Protein AF-A0A960ULI7-F1 (afdb_monomer)

Mean predicted aligned error: 6.96 Å

Nearest PDB structures (foldseek):
  9bhu-assembly1_A  TM=5.646E-01  e=9.121E-03  Streptomyces griseus subsp. griseus
  3etq-assembly1_A  TM=4.536E-01  e=8.725E-03  Mus musculus
  3qni-assembly1_B  TM=2.924E-01  e=9.280E-01  Homo sapiens
  3hah-assembly1_A  TM=2.399E-01  e=1.109E+00  Homo sapiens
  4bne-assembly1_B  TM=2.933E-01  e=3.221E+00  Gallus gallus

Foldseek 3Di:
DPAPVCLVVLVVQLPDPQDDLVSNLVSLLVCLVHPLPSLLVCLVVLLVVLLLLLLLLLVLLVLLVPDPDPQLLSNLLSLQSVVSSLSSLLSNLSSCCSNVQAPDSVQLSVLLPDPDVVSLVVSLVRNCVRDDPVSSVSCVLVRDDDDSVVSNVVSVVPHVDDPDHSVNCLLVQLLRLPQSSNLSSLSRQCSVPNPVCLVVSCVSDNGSDDQNVQSSVQSVVPPPGFDGLSSLLSQQCVALLRVPPGSVLCNLQSVQKGKDWFDFDFQDDQQDDRQWQKGAPQWWKDKPPDPDTRGDHHSVLLVVLVPDPPDPDCNSPIIMGTHGHMIMTGGPVSNVVSCVVPVVSVVSSVVSNVVD

Radius of gyration: 22.76 Å; Cα contacts (8 Å, |Δi|>4): 496; chains: 1; bounding box: 51×46×67 Å

Secondary structure (DSSP, 8-state):
---GGGHHHHHHHHT-TT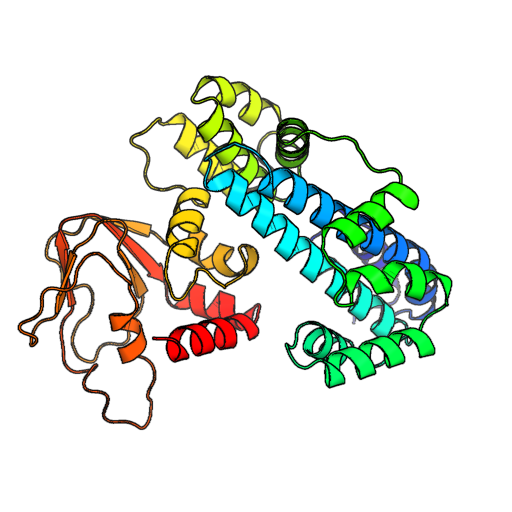S-HHHHHHHHHHHHHH-HHHHHHHHHHHHHHHHHHHHHHHHHHHHHHT-----HHHHHHHHHHHHHHHHHHHHHHHHHHHTTSSS-HHHHHHHHHSS-HHHHHHHHHHHHHHS-HHHHHHHHHHHS---HHHHHHHHHHHS------HHHHHHHHHT-S-HHHHHHHHHHHHHHHGGGGHHHHHHT-S-SSHHHHHHHHHHTT-TTSPPPHHHHHHHHHHSTTTTTS-HHHHHHHHHH-EEEE--S-EEE-TT---SEEEEESS-EEEETT-S-EEESS-THHHHTTTS-SSS--TTTT--EEEEESEEEEEEHHHHHHHHHH-THHHHHHHHHHHT-

Structure (mmCIF, N/CA/C/O backbone):
data_AF-A0A960ULI7-F1
#
_entry.id   AF-A0A960ULI7-F1
#
loop_
_atom_site.group_PDB
_atom_site.id
_atom_site.type_symbol
_atom_site.label_atom_id
_atom_site.label_alt_id
_atom_site.label_comp_id
_atom_site.label_asym_id
_atom_site.label_entity_id
_atom_site.label_seq_id
_atom_site.pdbx_PDB_ins_code
_atom_site.Cartn_x
_atom_site.Cartn_y
_atom_site.Cartn_z
_atom_site.occupancy
_atom_site.B_iso_or_equiv
_atom_site.auth_seq_id
_atom_site.auth_comp_id
_atom_site.auth_asym_id
_atom_site.auth_atom_id
_atom_site.pdbx_PDB_model_num
ATOM 1 N N . SER A 1 1 ? -17.525 -26.084 13.185 1.00 51.88 1 SER A N 1
ATOM 2 C CA . SER A 1 1 ? -17.717 -24.675 13.574 1.00 51.88 1 SER A CA 1
ATOM 3 C C . SER A 1 1 ? -16.472 -24.200 14.306 1.00 51.88 1 SER A C 1
ATOM 5 O O . SER A 1 1 ? -15.990 -24.906 15.186 1.00 51.88 1 SER A O 1
ATOM 7 N N . LEU A 1 2 ? -15.911 -23.047 13.931 1.00 59.91 2 LEU A N 1
ATOM 8 C CA . LEU A 1 2 ? -14.943 -22.348 14.784 1.00 59.91 2 LEU A CA 1
ATOM 9 C C . LEU A 1 2 ? -15.724 -21.857 16.013 1.00 59.91 2 LEU A C 1
ATOM 11 O O . LEU A 1 2 ? -16.626 -21.039 15.878 1.00 59.91 2 LEU A O 1
ATOM 15 N N . GLY A 1 3 ? -15.495 -22.472 17.173 1.00 79.31 3 GLY A N 1
ATOM 16 C CA . GLY A 1 3 ? -16.201 -22.143 18.418 1.00 79.31 3 GLY A CA 1
ATOM 17 C C . GLY A 1 3 ? -15.446 -21.115 19.264 1.00 79.31 3 GLY A C 1
ATOM 18 O O . GLY A 1 3 ? -14.320 -20.758 18.942 1.00 79.31 3 GLY A O 1
ATOM 19 N N . LEU A 1 4 ? -16.006 -20.723 20.415 1.00 80.75 4 LEU A N 1
ATOM 20 C CA . LEU A 1 4 ? -15.419 -19.746 21.357 1.00 80.75 4 LEU A CA 1
ATOM 21 C C . LEU A 1 4 ? -13.947 -20.012 21.745 1.00 80.75 4 LEU A C 1
ATOM 23 O O . LEU A 1 4 ? -13.227 -19.093 22.123 1.00 80.75 4 LEU A O 1
ATOM 27 N N . LYS A 1 5 ? -13.465 -21.253 21.599 1.00 89.69 5 LYS A N 1
ATOM 28 C CA . LYS A 1 5 ? -12.057 -21.627 21.812 1.00 89.69 5 LYS A CA 1
ATOM 29 C C . LYS A 1 5 ? -11.076 -20.928 20.856 1.00 89.69 5 LYS A C 1
ATOM 31 O O . LYS A 1 5 ? -9.898 -20.854 21.184 1.00 89.69 5 LYS A O 1
ATOM 36 N N . SER A 1 6 ? -11.524 -20.419 19.703 1.00 92.12 6 SER A N 1
ATOM 37 C CA . SER A 1 6 ? -10.670 -19.688 18.754 1.00 92.12 6 SER A CA 1
ATOM 38 C C . SER A 1 6 ? -10.539 -18.194 19.059 1.00 92.12 6 SER A C 1
ATOM 40 O O . SER A 1 6 ? -9.686 -17.541 18.462 1.00 92.12 6 SER A O 1
ATOM 42 N N . VAL A 1 7 ? -11.338 -17.643 19.984 1.00 94.81 7 VAL A N 1
ATOM 43 C CA . VAL A 1 7 ? -11.340 -16.203 20.307 1.00 94.81 7 VAL A CA 1
ATOM 44 C C . VAL A 1 7 ? -9.943 -15.678 20.678 1.00 94.81 7 VAL A C 1
ATOM 46 O O . VAL A 1 7 ? -9.552 -14.667 20.098 1.00 94.81 7 VAL A O 1
ATOM 49 N N . PRO A 1 8 ? -9.130 -16.346 21.525 1.00 95.56 8 PRO A N 1
ATOM 50 C CA . PRO A 1 8 ? -7.792 -15.847 21.858 1.00 95.56 8 PRO A CA 1
ATOM 51 C C . PRO A 1 8 ? -6.858 -15.728 20.647 1.00 95.56 8 PRO A C 1
ATOM 53 O O . PRO A 1 8 ? -6.116 -14.757 20.532 1.00 95.56 8 PRO A O 1
ATOM 56 N N . ALA A 1 9 ? -6.918 -16.685 19.715 1.00 95.81 9 ALA A N 1
ATOM 57 C CA . ALA A 1 9 ? -6.110 -16.645 18.498 1.00 95.81 9 ALA A CA 1
ATOM 58 C C . ALA A 1 9 ? -6.549 -15.502 17.570 1.00 95.81 9 ALA A C 1
ATOM 60 O O . ALA A 1 9 ? -5.711 -14.805 17.009 1.00 95.81 9 ALA A O 1
ATOM 61 N N . ILE A 1 10 ? -7.859 -15.271 17.452 1.00 96.81 10 ILE A N 1
ATOM 62 C CA . ILE A 1 10 ? -8.418 -14.174 16.651 1.00 96.81 10 ILE A CA 1
ATOM 63 C C . ILE A 1 10 ? -8.032 -12.814 17.248 1.00 96.81 10 ILE A C 1
ATOM 65 O O . ILE A 1 10 ? -7.611 -11.925 16.512 1.00 96.81 10 ILE A O 1
ATOM 69 N N . VAL A 1 11 ? -8.104 -12.669 18.575 1.00 96.75 11 VAL A N 1
ATOM 70 C CA . VAL A 1 11 ? -7.648 -11.471 19.301 1.00 96.75 11 VAL A CA 1
ATOM 71 C C . VAL A 1 11 ? -6.161 -11.216 19.053 1.00 96.75 11 VAL A C 1
ATOM 73 O O . VAL A 1 11 ? -5.781 -10.087 18.747 1.00 96.75 11 VAL A O 1
ATOM 76 N N . ALA A 1 12 ? -5.329 -12.260 19.113 1.00 96.62 12 ALA A N 1
ATOM 77 C CA . ALA A 1 12 ? -3.900 -12.148 18.832 1.00 96.62 12 ALA A CA 1
ATOM 78 C C . ALA A 1 12 ? -3.617 -11.708 17.386 1.00 96.62 12 ALA A C 1
ATOM 80 O O . ALA A 1 12 ? -2.705 -10.919 17.161 1.00 96.62 12 ALA A O 1
ATOM 81 N N . VAL A 1 13 ? -4.401 -12.179 16.408 1.00 97.06 13 VAL A N 1
ATOM 82 C CA . VAL A 1 13 ? -4.278 -11.739 15.008 1.00 97.06 13 VAL A CA 1
ATOM 83 C C . VAL A 1 13 ? -4.707 -10.281 14.852 1.00 97.06 13 VAL A C 1
ATOM 85 O O . VAL A 1 13 ? -3.958 -9.493 14.284 1.00 97.06 13 VAL A O 1
ATOM 88 N N . LEU A 1 14 ? -5.878 -9.901 15.372 1.00 97.38 14 LEU A N 1
ATOM 89 C CA . LEU A 1 14 ? -6.413 -8.542 15.248 1.00 97.38 14 LEU A CA 1
ATOM 90 C C . LEU A 1 14 ? -5.494 -7.491 15.896 1.00 97.38 14 LEU A C 1
ATOM 92 O O . LEU A 1 14 ? -5.268 -6.425 15.319 1.00 97.38 14 LEU A O 1
ATOM 96 N N . GLY A 1 15 ? -4.942 -7.810 17.069 1.00 94.69 15 GLY A N 1
ATOM 97 C CA . GLY A 1 15 ? -4.044 -6.931 17.821 1.00 94.69 15 GLY A CA 1
ATOM 98 C C . GLY A 1 15 ? -2.596 -6.899 17.324 1.00 94.69 15 GLY A C 1
ATOM 99 O O . GLY A 1 15 ? -1.804 -6.123 17.848 1.00 94.69 15 GLY A O 1
ATOM 100 N N . ASN A 1 16 ? -2.211 -7.725 16.346 1.00 94.06 16 ASN A N 1
ATOM 101 C CA . ASN A 1 16 ? -0.841 -7.743 15.838 1.00 94.06 16 ASN A CA 1
ATOM 102 C C . ASN A 1 16 ? -0.679 -6.795 14.644 1.00 94.06 16 ASN A C 1
ATOM 104 O O . ASN A 1 16 ? -0.961 -7.161 13.505 1.00 94.06 16 ASN A O 1
ATOM 108 N N . GLU A 1 17 ? -0.138 -5.606 14.908 1.00 91.25 17 GLU A N 1
ATOM 109 C CA . GLU A 1 17 ? 0.132 -4.549 13.917 1.00 91.25 17 GLU A CA 1
ATOM 110 C C . GLU A 1 17 ? 1.116 -4.968 12.810 1.00 91.25 17 GLU A C 1
ATOM 112 O O . GLU A 1 17 ? 1.170 -4.350 11.753 1.00 91.25 17 GLU A O 1
ATOM 117 N N . ASN A 1 18 ? 1.870 -6.056 13.005 1.00 87.50 18 ASN A N 1
ATOM 118 C CA . ASN A 1 18 ? 2.782 -6.576 11.984 1.00 87.50 18 ASN A CA 1
ATOM 119 C C . ASN A 1 18 ? 2.084 -7.458 10.939 1.00 87.50 18 ASN A C 1
ATOM 121 O O . ASN A 1 18 ? 2.729 -7.883 9.979 1.00 87.50 18 ASN A O 1
ATOM 125 N N . LEU A 1 19 ? 0.816 -7.820 11.150 1.00 90.88 19 LEU A N 1
ATOM 126 C CA . LEU A 1 19 ? 0.070 -8.638 10.201 1.00 90.88 19 LEU A CA 1
ATOM 127 C C . LEU A 1 19 ? -0.608 -7.763 9.139 1.00 90.88 19 LEU A C 1
ATOM 129 O O . LEU A 1 19 ? -1.074 -6.668 9.455 1.00 90.88 19 LEU A O 1
ATOM 133 N N . PRO A 1 20 ? -0.735 -8.256 7.892 1.00 90.50 20 PRO A N 1
ATOM 134 C CA . PRO A 1 20 ? -1.442 -7.536 6.839 1.00 90.50 20 PRO A CA 1
ATOM 135 C C . PRO A 1 20 ? -2.875 -7.174 7.244 1.00 90.50 20 PRO A C 1
ATOM 137 O O . PRO A 1 20 ? -3.579 -8.001 7.833 1.00 90.50 20 PRO A O 1
ATOM 140 N N . TYR A 1 21 ? -3.338 -5.986 6.840 1.00 94.00 21 TYR A N 1
ATOM 141 C CA . TYR A 1 21 ? -4.698 -5.516 7.125 1.00 94.00 21 TYR A CA 1
ATOM 142 C C . TYR A 1 21 ? -5.776 -6.514 6.699 1.00 94.00 21 TYR A C 1
ATOM 144 O O . TYR A 1 21 ? -6.672 -6.773 7.484 1.00 94.00 21 TYR A O 1
ATOM 152 N N . ARG A 1 22 ? -5.636 -7.198 5.553 1.00 91.62 22 ARG A N 1
ATOM 153 C CA . ARG A 1 22 ? -6.581 -8.254 5.126 1.00 91.62 22 ARG A CA 1
ATOM 154 C C . ARG A 1 22 ? -6.788 -9.340 6.196 1.00 91.62 22 ARG A C 1
ATOM 156 O O . ARG A 1 22 ? -7.920 -9.737 6.466 1.00 91.62 22 ARG A O 1
ATOM 163 N N . SER A 1 23 ? -5.710 -9.797 6.838 1.00 94.69 23 SER A N 1
ATOM 164 C CA . SER A 1 23 ? -5.778 -10.799 7.911 1.00 94.69 23 SER A CA 1
ATOM 165 C C . SER A 1 23 ? -6.435 -10.237 9.172 1.00 94.69 23 SER A C 1
ATOM 167 O O . SER A 1 23 ? -7.215 -10.930 9.825 1.00 94.69 23 SER A O 1
ATOM 169 N N . ARG A 1 24 ? -6.145 -8.974 9.504 1.00 97.44 24 ARG A N 1
ATOM 170 C CA . ARG A 1 24 ? -6.719 -8.278 10.664 1.00 97.44 24 ARG A CA 1
ATOM 171 C C . ARG A 1 24 ? -8.201 -7.951 10.458 1.00 97.44 24 ARG A C 1
ATOM 173 O O . ARG A 1 24 ? -8.979 -8.185 11.373 1.00 97.44 24 ARG A O 1
ATOM 180 N N . SER A 1 25 ? -8.615 -7.534 9.262 1.00 96.81 25 SER A N 1
ATOM 181 C CA . SER A 1 25 ? -10.016 -7.353 8.856 1.00 96.81 25 SER A CA 1
ATOM 182 C C . SER A 1 25 ? -10.800 -8.655 8.969 1.00 96.81 25 SER A C 1
ATOM 184 O O . SER A 1 25 ? -11.856 -8.695 9.597 1.00 96.81 25 SER A O 1
ATOM 186 N N . LEU A 1 26 ? -10.258 -9.765 8.451 1.00 97.06 26 LEU A N 1
ATOM 187 C CA . LEU A 1 26 ? -10.893 -11.077 8.600 1.00 97.06 26 LEU A CA 1
ATOM 188 C C . LEU A 1 26 ? -11.034 -11.471 10.078 1.00 97.06 26 LEU A C 1
ATOM 190 O O . LEU A 1 26 ? -12.086 -11.970 10.489 1.00 97.06 26 LEU A O 1
ATOM 194 N N . ALA A 1 27 ? -10.001 -11.223 10.887 1.00 97.50 27 ALA A N 1
ATOM 195 C CA . ALA A 1 27 ? -10.054 -11.452 12.325 1.00 97.50 27 ALA A CA 1
ATOM 196 C C . ALA A 1 27 ? -11.113 -10.572 13.005 1.00 97.50 27 ALA A C 1
ATOM 198 O O . ALA A 1 27 ? -11.888 -11.092 13.802 1.00 97.50 27 ALA A O 1
ATOM 199 N N . ALA A 1 28 ? -11.215 -9.289 12.650 1.00 97.81 28 ALA A N 1
ATOM 200 C CA . ALA A 1 28 ? -12.226 -8.375 13.173 1.00 97.81 28 ALA A CA 1
ATOM 201 C C . ALA A 1 28 ? -13.650 -8.839 12.848 1.00 97.81 28 ALA A C 1
ATOM 203 O O . ALA A 1 28 ? -14.467 -8.956 13.758 1.00 97.81 28 ALA A O 1
ATOM 204 N N . ARG A 1 29 ? -13.935 -9.187 11.584 1.00 97.62 29 ARG A N 1
ATOM 205 C CA . ARG A 1 29 ? -15.244 -9.722 11.156 1.00 97.62 29 ARG A CA 1
ATOM 206 C C . ARG A 1 29 ? -15.592 -11.003 11.906 1.00 97.62 29 ARG A C 1
ATOM 208 O O . ARG A 1 29 ? -16.691 -11.152 12.434 1.00 97.62 29 ARG A O 1
ATOM 215 N N . THR A 1 30 ? -14.631 -11.921 12.007 1.00 97.19 30 THR A N 1
ATOM 216 C CA . THR A 1 30 ? -14.821 -13.182 12.736 1.00 97.19 30 THR A CA 1
ATOM 217 C C . THR A 1 30 ? -15.069 -12.924 14.225 1.00 97.19 30 THR A C 1
ATOM 219 O O . THR A 1 30 ? -15.941 -13.552 14.825 1.00 97.19 30 THR A O 1
ATOM 222 N N . LEU A 1 31 ? -14.343 -11.979 14.830 1.00 96.94 31 LEU A N 1
ATOM 223 C CA . LEU A 1 31 ? -14.508 -11.610 16.233 1.00 96.94 31 LEU A CA 1
ATOM 224 C C . LEU A 1 31 ? -15.856 -10.933 16.490 1.00 96.94 31 LEU A C 1
ATOM 226 O O . LEU A 1 31 ? -16.496 -11.272 17.478 1.00 96.94 31 LEU A O 1
ATOM 230 N N . ALA A 1 32 ? -16.318 -10.056 15.592 1.00 96.88 32 ALA A N 1
ATOM 231 C CA . ALA A 1 32 ? -17.632 -9.416 15.674 1.00 96.88 32 ALA A CA 1
ATOM 232 C C . ALA A 1 32 ? -18.760 -10.454 15.775 1.00 96.88 32 ALA A C 1
ATOM 234 O O . ALA A 1 32 ? -19.683 -10.298 16.572 1.00 96.88 32 ALA A O 1
ATOM 235 N N . HIS A 1 33 ? -18.651 -11.550 15.015 1.00 95.62 33 HIS A N 1
ATOM 236 C CA . HIS A 1 33 ? -19.624 -12.643 15.036 1.00 95.62 33 HIS A CA 1
ATOM 237 C C . HIS A 1 33 ? -19.500 -13.568 16.253 1.00 95.62 33 HIS A C 1
ATOM 239 O O . HIS A 1 33 ? -20.514 -14.046 16.757 1.00 95.62 33 HIS A O 1
ATOM 245 N N . LEU A 1 34 ? -18.280 -13.863 16.716 1.00 95.88 34 LEU A N 1
ATOM 246 C CA . LEU A 1 34 ? -18.059 -14.822 17.807 1.00 95.88 34 LEU A CA 1
ATOM 247 C C . LEU A 1 34 ? -18.146 -14.196 19.204 1.00 95.88 34 LEU A C 1
ATOM 249 O O . LEU A 1 34 ? -18.555 -14.869 20.148 1.00 95.88 34 LEU A O 1
ATOM 253 N N . SER A 1 35 ? -17.701 -12.949 19.355 1.00 96.38 35 SER A N 1
ATOM 254 C CA . SER A 1 35 ? -17.638 -12.229 20.628 1.00 96.38 35 SER A CA 1
ATOM 255 C C . SER A 1 35 ? -17.584 -10.714 20.400 1.00 96.38 35 SER A C 1
ATOM 257 O O . SER A 1 35 ? -16.523 -10.088 20.469 1.00 96.38 35 SER A O 1
ATOM 259 N N . PHE A 1 36 ? -18.751 -10.110 20.162 1.00 96.31 36 PHE A N 1
ATOM 260 C CA . PHE A 1 36 ? -18.878 -8.661 19.981 1.00 96.31 36 PHE A CA 1
ATOM 261 C C . PHE A 1 36 ? -18.307 -7.862 21.164 1.00 96.31 36 PHE A C 1
ATOM 263 O O . PHE A 1 36 ? -17.587 -6.893 20.953 1.00 96.31 36 PHE A O 1
ATOM 270 N N . ALA A 1 37 ? -18.535 -8.313 22.404 1.00 96.19 37 ALA A N 1
ATOM 271 C CA . ALA A 1 37 ? -17.998 -7.657 23.601 1.00 96.19 37 ALA A CA 1
ATOM 272 C C . ALA A 1 37 ? -16.457 -7.606 23.606 1.00 96.19 37 ALA A C 1
ATOM 274 O O . ALA A 1 37 ? -15.862 -6.614 24.028 1.00 96.19 37 ALA A O 1
ATOM 275 N N . GLN A 1 38 ? -15.798 -8.657 23.099 1.00 96.62 38 GLN A N 1
ATOM 276 C CA . GLN A 1 38 ? -14.342 -8.671 22.987 1.00 96.62 38 GLN A CA 1
ATOM 277 C C . GLN A 1 38 ? -13.863 -7.682 21.922 1.00 96.62 38 GLN A C 1
ATOM 279 O O . GLN A 1 38 ? -12.915 -6.944 22.185 1.00 96.62 38 GLN A O 1
ATOM 284 N N . LEU A 1 39 ? -14.519 -7.632 20.757 1.00 97.75 39 LEU A N 1
ATOM 285 C CA . LEU A 1 39 ? -14.218 -6.629 19.733 1.00 97.75 39 LEU A CA 1
ATOM 286 C C . LEU A 1 39 ? -14.396 -5.212 20.291 1.00 97.75 39 LEU A C 1
ATOM 288 O O . LEU A 1 39 ? -13.465 -4.415 20.213 1.00 97.75 39 LEU A O 1
ATOM 292 N N . GLU A 1 40 ? -15.545 -4.921 20.906 1.00 97.31 40 GLU A N 1
ATOM 293 C CA . GLU A 1 40 ? -15.866 -3.602 21.462 1.00 97.31 40 GLU A CA 1
ATOM 294 C C . GLU A 1 40 ? -14.797 -3.130 22.456 1.00 97.31 40 GLU A C 1
ATOM 296 O O . GLU A 1 40 ? -14.380 -1.974 22.404 1.00 97.31 40 GLU A O 1
ATOM 301 N N . SER A 1 41 ? -14.285 -4.033 23.300 1.00 97.06 41 SER A N 1
ATOM 302 C CA . SER A 1 41 ? -13.221 -3.708 24.259 1.00 97.06 41 SER A CA 1
ATOM 303 C C . SER A 1 41 ? -11.881 -3.324 23.612 1.00 97.06 41 SER A C 1
ATOM 305 O O . SER A 1 41 ? -11.106 -2.585 24.214 1.00 97.06 41 SER A O 1
ATOM 307 N N . MET A 1 42 ? -11.601 -3.801 22.394 1.00 97.50 42 MET A N 1
ATOM 308 C CA . MET A 1 42 ? -10.342 -3.557 21.673 1.00 97.50 42 MET A CA 1
ATOM 309 C C . MET A 1 42 ? -10.402 -2.341 20.740 1.00 97.50 42 MET A C 1
ATOM 311 O O . MET A 1 42 ? -9.360 -1.800 20.366 1.00 97.50 42 MET A O 1
ATOM 315 N N . VAL A 1 43 ? -11.606 -1.915 20.346 1.00 97.19 43 VAL A N 1
ATOM 316 C CA . VAL A 1 43 ? -11.822 -0.840 19.365 1.00 97.19 43 VAL A CA 1
ATOM 317 C C . VAL A 1 43 ? -11.087 0.454 19.726 1.00 97.19 43 VAL A C 1
ATOM 319 O O . VAL A 1 43 ? -10.411 0.968 18.839 1.00 97.19 43 VAL A O 1
ATOM 322 N N . PRO A 1 44 ? -11.134 0.981 20.971 1.00 96.81 44 PRO A N 1
ATOM 323 C CA . PRO A 1 44 ? -10.476 2.249 21.285 1.00 96.81 44 PRO A CA 1
ATOM 324 C C . PRO A 1 44 ? -8.973 2.237 20.986 1.00 96.81 44 PRO A C 1
ATOM 326 O O . PRO A 1 44 ? -8.490 3.129 20.295 1.00 96.81 44 PRO A O 1
ATOM 329 N N . SER A 1 45 ? -8.256 1.200 21.435 1.00 96.56 45 SER A N 1
ATOM 330 C CA . SER A 1 45 ? -6.808 1.093 21.225 1.00 96.56 45 SER A CA 1
ATOM 331 C C . SER A 1 45 ? -6.445 0.855 19.763 1.00 96.56 45 SER A C 1
ATOM 333 O O . SER A 1 45 ? -5.487 1.440 19.274 1.00 96.56 45 SER A O 1
ATOM 335 N N . ILE A 1 46 ? -7.214 0.022 19.048 1.00 97.81 46 ILE A N 1
ATOM 336 C CA . ILE A 1 46 ? -6.964 -0.221 17.620 1.00 97.81 46 ILE A CA 1
ATOM 337 C C . ILE A 1 46 ? -7.176 1.077 16.844 1.00 97.81 46 ILE A C 1
ATOM 339 O O . ILE A 1 46 ? -6.287 1.513 16.127 1.00 97.81 46 ILE A O 1
ATOM 343 N N . VAL A 1 47 ? -8.327 1.728 17.011 1.00 98.06 47 VAL A N 1
ATOM 344 C CA . VAL A 1 47 ? -8.664 2.947 16.265 1.00 98.06 47 VAL A CA 1
ATOM 345 C C . VAL A 1 47 ? -7.639 4.054 16.515 1.00 98.06 47 VAL A C 1
ATOM 347 O O . VAL A 1 47 ? -7.218 4.705 15.564 1.00 98.06 47 VAL A O 1
ATOM 350 N N . GLU A 1 48 ? -7.196 4.257 17.757 1.00 96.75 48 GLU A N 1
ATOM 351 C CA . GLU A 1 48 ? -6.189 5.274 18.075 1.00 96.75 48 GLU A CA 1
ATOM 352 C C . GLU A 1 48 ? -4.829 4.985 17.415 1.00 96.75 48 GLU A C 1
ATOM 354 O O . GLU A 1 48 ? -4.287 5.863 16.735 1.00 96.75 48 GLU A O 1
ATOM 359 N N . ASN A 1 49 ? -4.323 3.752 17.531 1.00 96.75 49 ASN A N 1
ATOM 360 C CA . ASN A 1 49 ? -3.046 3.348 16.932 1.00 96.75 49 ASN A CA 1
ATOM 361 C C . ASN A 1 49 ? -3.071 3.431 15.399 1.00 96.75 49 ASN A C 1
ATOM 363 O O . ASN A 1 49 ? -2.107 3.875 14.771 1.00 96.75 49 ASN A O 1
ATOM 367 N N . GLU A 1 50 ? -4.177 3.028 14.777 1.00 97.94 50 GLU A N 1
ATOM 368 C CA . GLU A 1 50 ? -4.314 3.050 13.321 1.00 97.94 50 GLU A CA 1
ATOM 369 C C . GLU A 1 50 ? -4.484 4.476 12.784 1.00 97.94 50 GLU A C 1
ATOM 371 O O . GLU A 1 50 ? -3.895 4.819 11.761 1.00 97.94 50 GLU A O 1
ATOM 376 N N . ILE A 1 51 ? -5.193 5.362 13.493 1.00 97.94 51 ILE A N 1
ATOM 377 C CA . ILE A 1 51 ? -5.235 6.784 13.123 1.00 97.94 51 ILE A CA 1
ATOM 378 C C . ILE A 1 51 ? -3.829 7.391 13.184 1.00 97.94 51 ILE A C 1
ATOM 380 O O . ILE A 1 51 ? -3.416 8.076 12.246 1.00 97.94 51 ILE A O 1
ATOM 384 N N . GLN A 1 52 ? -3.068 7.113 14.246 1.00 96.62 52 GLN A N 1
ATOM 385 C CA . GLN A 1 52 ? -1.681 7.568 14.350 1.00 96.62 52 GLN A CA 1
ATOM 386 C C . GLN A 1 52 ? -0.814 7.016 13.208 1.00 96.62 52 GLN A C 1
ATOM 388 O O . GLN A 1 52 ? -0.031 7.762 12.619 1.00 96.62 52 GLN A O 1
ATOM 393 N N . SER A 1 53 ? -0.979 5.738 12.861 1.00 95.94 53 SER A N 1
ATOM 394 C CA . SER A 1 53 ? -0.263 5.095 11.751 1.00 95.94 53 SER A CA 1
ATOM 395 C C . SER A 1 53 ? -0.610 5.730 10.402 1.00 95.94 53 SER A C 1
ATOM 397 O O . SER A 1 53 ? 0.282 6.005 9.603 1.00 95.94 53 SER A O 1
ATOM 399 N N . SER A 1 54 ? -1.883 6.069 10.177 1.00 96.94 54 SER A N 1
ATOM 400 C CA . SER A 1 54 ? -2.334 6.801 8.988 1.00 96.94 54 SER A CA 1
ATOM 401 C C . SER A 1 54 ? -1.638 8.162 8.857 1.00 96.94 54 SER A C 1
ATOM 403 O O . SER A 1 54 ? -1.207 8.528 7.764 1.00 96.94 54 SER A O 1
ATOM 405 N N . TYR A 1 55 ? -1.484 8.914 9.951 1.00 97.25 55 TYR A N 1
ATOM 406 C CA . TYR A 1 55 ? -0.719 10.165 9.919 1.00 97.25 55 TYR A CA 1
ATOM 407 C C . TYR A 1 55 ? 0.772 9.941 9.661 1.00 97.25 55 TYR A C 1
ATOM 409 O O . TYR A 1 55 ? 1.356 10.670 8.865 1.00 97.25 55 TYR A O 1
ATOM 417 N N . LEU A 1 56 ? 1.376 8.928 10.289 1.00 95.69 56 LEU A N 1
ATOM 418 C CA . LEU A 1 56 ? 2.778 8.574 10.061 1.00 95.69 56 LEU A CA 1
ATOM 419 C C . LEU A 1 56 ? 3.042 8.248 8.583 1.00 95.69 56 LEU A C 1
ATOM 421 O O . LEU A 1 56 ? 4.071 8.640 8.037 1.00 95.69 56 LEU A O 1
ATOM 425 N N . TYR A 1 57 ? 2.113 7.562 7.916 1.00 96.38 57 TYR A N 1
ATOM 426 C CA . TYR A 1 57 ? 2.218 7.297 6.485 1.00 96.38 57 TYR A CA 1
ATOM 427 C C . TYR A 1 57 ? 2.135 8.573 5.636 1.00 96.38 57 TYR A C 1
ATOM 429 O O . TYR A 1 57 ? 2.946 8.733 4.724 1.00 96.38 57 TYR A O 1
ATOM 437 N N . LEU A 1 58 ? 1.233 9.514 5.952 1.00 95.38 58 LEU A N 1
ATOM 438 C CA . LEU A 1 58 ? 1.204 10.817 5.268 1.00 95.38 58 LEU A CA 1
ATOM 439 C C . LEU A 1 58 ? 2.500 11.603 5.466 1.00 95.38 58 LEU A C 1
ATOM 441 O O . LEU A 1 58 ? 3.002 12.191 4.512 1.00 95.38 58 LEU A O 1
ATOM 445 N N . ASP A 1 59 ? 3.026 11.616 6.690 1.00 95.31 59 ASP A N 1
ATOM 446 C CA . ASP A 1 59 ? 4.249 12.337 7.049 1.00 95.31 59 ASP A CA 1
ATOM 447 C C . ASP A 1 59 ? 5.441 11.812 6.241 1.00 95.31 59 ASP A C 1
ATOM 449 O O . ASP A 1 59 ? 6.140 12.575 5.575 1.00 95.31 59 ASP A O 1
ATOM 453 N N . ARG A 1 60 ? 5.594 10.485 6.173 1.00 95.44 60 ARG A N 1
ATOM 454 C CA . ARG A 1 60 ? 6.621 9.847 5.341 1.00 95.44 60 ARG A CA 1
ATOM 455 C C . ARG A 1 60 ? 6.424 10.122 3.856 1.00 95.44 60 ARG A C 1
ATOM 457 O O . ARG A 1 60 ? 7.395 10.409 3.164 1.00 95.44 60 ARG A O 1
ATOM 464 N N . ALA A 1 61 ? 5.193 10.039 3.356 1.00 95.00 61 ALA A N 1
ATOM 465 C CA . ALA A 1 61 ? 4.905 10.335 1.957 1.00 95.00 61 ALA A CA 1
ATOM 466 C C . ALA A 1 61 ? 5.273 11.782 1.591 1.00 95.00 61 ALA A C 1
ATOM 468 O O . ALA A 1 61 ? 5.841 12.006 0.524 1.00 95.00 61 ALA A O 1
ATOM 469 N N . LEU A 1 62 ? 4.986 12.744 2.476 1.00 93.31 62 LEU A N 1
ATOM 470 C CA . LEU A 1 62 ? 5.357 14.149 2.306 1.00 93.31 62 LEU A CA 1
ATOM 471 C C . LEU A 1 62 ? 6.881 14.321 2.267 1.00 93.31 62 LEU A C 1
ATOM 473 O O . LEU A 1 62 ? 7.405 14.886 1.314 1.00 93.31 62 LEU A O 1
ATOM 477 N N . LEU A 1 63 ? 7.592 13.773 3.255 1.00 93.38 63 LEU A N 1
ATOM 478 C CA . LEU A 1 63 ? 9.052 13.882 3.347 1.00 93.38 63 LEU A CA 1
ATOM 479 C C . LEU A 1 63 ? 9.769 13.256 2.143 1.00 93.38 63 LEU A C 1
ATOM 481 O O . LEU A 1 63 ? 10.771 13.790 1.677 1.00 93.38 63 LEU A O 1
ATOM 485 N N . LEU A 1 64 ? 9.254 12.142 1.615 1.00 93.75 64 LEU A N 1
ATOM 486 C CA . LEU A 1 64 ? 9.812 11.515 0.415 1.00 93.75 64 LEU A CA 1
ATOM 487 C C . LEU A 1 64 ? 9.469 12.280 -0.869 1.00 93.75 64 LEU A C 1
ATOM 489 O O . LEU A 1 64 ? 10.301 12.339 -1.775 1.00 93.75 64 LEU A O 1
ATOM 493 N N . ARG A 1 65 ? 8.274 12.881 -0.952 1.00 90.12 65 ARG A N 1
ATOM 494 C CA . ARG A 1 65 ? 7.871 13.742 -2.076 1.00 90.12 65 ARG A CA 1
ATOM 495 C C . ARG A 1 65 ? 8.762 14.975 -2.187 1.00 90.12 65 ARG A C 1
ATOM 497 O O . ARG A 1 65 ? 9.118 15.353 -3.297 1.00 90.12 65 ARG A O 1
ATOM 504 N N . ASP A 1 66 ? 9.099 15.570 -1.049 1.00 87.56 66 ASP A N 1
ATOM 505 C CA . ASP A 1 66 ? 9.868 16.812 -0.973 1.00 87.56 66 ASP A CA 1
ATOM 506 C C . ASP A 1 66 ? 11.393 16.558 -0.974 1.00 87.56 66 ASP A C 1
ATOM 508 O O . ASP A 1 66 ? 12.179 17.496 -0.860 1.00 87.56 66 ASP A O 1
ATOM 512 N N . SER A 1 67 ? 11.829 15.298 -1.103 1.00 88.00 67 SER A N 1
ATOM 513 C CA . SER A 1 67 ? 13.250 14.961 -1.219 1.00 88.00 67 SER A CA 1
ATOM 514 C C . SER A 1 67 ? 13.816 15.363 -2.588 1.00 88.00 67 SER A C 1
ATOM 516 O O . SER A 1 67 ? 13.185 15.157 -3.623 1.00 88.00 67 SER A O 1
ATOM 518 N N . ASP A 1 68 ? 15.055 15.863 -2.613 1.00 82.88 68 ASP A N 1
ATOM 519 C CA . ASP A 1 68 ? 15.757 16.248 -3.852 1.00 82.88 68 ASP A CA 1
ATOM 520 C C . ASP A 1 68 ? 16.218 15.038 -4.699 1.00 82.88 68 ASP A C 1
ATOM 522 O O . ASP A 1 68 ? 16.861 15.187 -5.741 1.00 82.88 68 ASP A O 1
ATOM 526 N N . SER A 1 69 ? 15.935 13.813 -4.250 1.00 80.75 69 SER A N 1
ATOM 527 C CA . SER A 1 69 ? 16.390 12.594 -4.911 1.00 80.75 69 SER A CA 1
ATOM 528 C C . SER A 1 69 ? 15.576 12.301 -6.173 1.00 80.75 69 SER A C 1
ATOM 530 O O . SER A 1 69 ? 14.354 12.173 -6.147 1.00 80.75 69 SER A O 1
ATOM 532 N N . ALA A 1 70 ? 16.272 12.094 -7.292 1.00 82.38 70 ALA A N 1
ATOM 533 C CA . ALA A 1 70 ? 15.656 11.709 -8.562 1.00 82.38 70 ALA A CA 1
ATOM 534 C C . ALA A 1 70 ? 15.244 10.220 -8.635 1.00 82.38 70 ALA A C 1
ATOM 536 O O . ALA A 1 70 ? 14.737 9.789 -9.672 1.00 82.38 70 ALA A O 1
ATOM 537 N N . SER A 1 71 ? 15.457 9.441 -7.565 1.00 93.38 71 SER A N 1
ATOM 538 C CA . SER A 1 71 ? 15.207 7.992 -7.507 1.00 93.38 71 SER A CA 1
ATOM 539 C C . SER A 1 71 ? 13.736 7.642 -7.801 1.00 93.38 71 SER A C 1
ATOM 541 O O . SER A 1 71 ? 12.841 8.006 -7.025 1.00 93.38 71 SER A O 1
ATOM 543 N N . PRO A 1 72 ? 13.443 6.902 -8.891 1.00 94.56 72 PRO A N 1
ATOM 544 C CA . PRO A 1 72 ? 12.101 6.391 -9.156 1.00 94.56 72 PRO A CA 1
ATOM 545 C C . PRO A 1 72 ? 11.568 5.508 -8.024 1.00 94.56 72 PRO A C 1
ATOM 547 O O . PRO A 1 72 ? 10.399 5.640 -7.655 1.00 94.56 72 PRO A O 1
ATOM 550 N N . ALA A 1 73 ? 12.414 4.665 -7.426 1.00 96.06 73 ALA A N 1
ATOM 551 C CA . ALA A 1 73 ? 12.008 3.799 -6.324 1.00 96.06 73 ALA A CA 1
ATOM 552 C C . ALA A 1 73 ? 11.640 4.583 -5.056 1.00 96.06 73 ALA A C 1
ATOM 554 O O . ALA A 1 73 ? 10.701 4.205 -4.354 1.00 96.06 73 ALA A O 1
ATOM 555 N N . LEU A 1 74 ? 12.310 5.708 -4.784 1.00 95.88 74 LEU A N 1
ATOM 556 C CA . LEU A 1 74 ? 11.957 6.582 -3.665 1.00 95.88 74 LEU A CA 1
ATOM 557 C C . LEU A 1 74 ? 10.575 7.216 -3.858 1.00 95.88 74 LEU A C 1
ATOM 559 O O . LEU A 1 74 ? 9.771 7.249 -2.925 1.00 95.88 74 LEU A O 1
ATOM 563 N N . ARG A 1 75 ? 10.258 7.650 -5.085 1.00 95.31 75 ARG A N 1
ATOM 564 C CA . ARG A 1 75 ? 8.918 8.152 -5.427 1.00 95.31 75 ARG A CA 1
ATOM 565 C C . ARG A 1 75 ? 7.851 7.070 -5.273 1.00 95.31 75 ARG A C 1
ATOM 567 O O . ARG A 1 75 ? 6.792 7.347 -4.712 1.00 95.31 75 ARG A O 1
ATOM 574 N N . LEU A 1 76 ? 8.136 5.840 -5.710 1.00 96.88 76 LEU A N 1
ATOM 575 C CA . LEU A 1 76 ? 7.240 4.701 -5.491 1.00 96.88 76 LEU A CA 1
ATOM 576 C C . LEU A 1 76 ? 7.046 4.391 -4.005 1.00 96.88 76 LEU A C 1
ATOM 578 O O . LEU A 1 76 ? 5.931 4.074 -3.607 1.00 96.88 76 LEU A O 1
ATOM 582 N N . LEU A 1 77 ? 8.083 4.513 -3.171 1.00 97.81 77 LEU A N 1
ATOM 583 C CA . LEU A 1 77 ? 7.953 4.351 -1.721 1.00 97.81 77 LEU A CA 1
ATOM 584 C C . LEU A 1 77 ? 7.044 5.430 -1.109 1.00 97.81 77 LEU A C 1
ATOM 586 O O . LEU A 1 77 ? 6.210 5.122 -0.259 1.00 97.81 77 LEU A O 1
ATOM 590 N N . GLY A 1 78 ? 7.147 6.677 -1.577 1.00 96.69 78 GLY A N 1
ATOM 591 C CA . GLY A 1 78 ? 6.221 7.749 -1.201 1.00 96.69 78 GLY A CA 1
ATOM 592 C C . GLY A 1 78 ? 4.768 7.429 -1.571 1.00 96.69 78 GLY A C 1
ATOM 593 O O . GLY A 1 78 ? 3.878 7.562 -0.732 1.00 96.69 78 GLY A O 1
ATOM 594 N N . GLN A 1 79 ? 4.527 6.940 -2.792 1.00 96.56 79 GLN A N 1
ATOM 595 C CA . GLN A 1 79 ? 3.199 6.499 -3.242 1.00 96.56 79 GLN A CA 1
ATOM 596 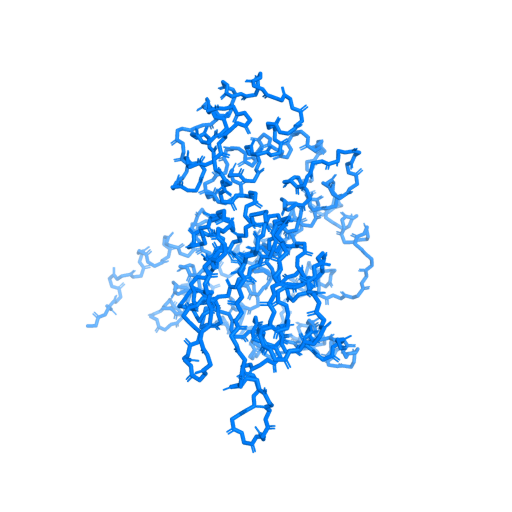C C . GLN A 1 79 ? 2.690 5.289 -2.449 1.00 96.56 79 GLN A C 1
ATOM 598 O O . GLN A 1 79 ? 1.540 5.276 -2.026 1.00 96.56 79 GLN A O 1
ATOM 603 N N . PHE A 1 80 ? 3.554 4.316 -2.156 1.00 97.69 80 PHE A N 1
ATOM 604 C CA . PHE A 1 80 ? 3.228 3.181 -1.297 1.00 97.69 80 PHE A CA 1
ATOM 605 C C . PHE A 1 80 ? 2.728 3.643 0.078 1.00 97.69 80 PHE A C 1
ATOM 607 O O . PHE A 1 80 ? 1.746 3.104 0.581 1.00 97.69 80 PHE A O 1
ATOM 614 N N . TYR A 1 81 ? 3.343 4.661 0.686 1.00 97.69 81 TYR A N 1
ATOM 615 C CA . TYR A 1 81 ? 2.845 5.199 1.953 1.00 97.69 81 TYR A CA 1
ATOM 616 C C . TYR A 1 81 ? 1.494 5.911 1.813 1.00 97.69 81 TYR A C 1
ATOM 618 O O . TYR A 1 81 ? 0.660 5.791 2.706 1.00 97.69 81 TYR A O 1
ATOM 626 N N . GLN A 1 82 ? 1.224 6.588 0.695 1.00 95.88 82 GLN A N 1
ATOM 627 C CA . GLN A 1 82 ? -0.114 7.132 0.421 1.00 95.88 82 GLN A CA 1
ATOM 628 C C . GLN A 1 82 ? -1.160 6.016 0.299 1.00 95.88 82 GLN A C 1
ATOM 630 O O . GLN A 1 82 ? -2.249 6.132 0.858 1.00 95.88 82 GLN A O 1
ATOM 635 N N . ASP A 1 83 ? -0.817 4.909 -0.357 1.00 95.75 83 ASP A N 1
ATOM 636 C CA . ASP A 1 83 ? -1.701 3.747 -0.461 1.00 95.75 83 ASP A CA 1
ATOM 637 C C . ASP A 1 83 ? -1.947 3.115 0.915 1.00 95.75 83 ASP A C 1
ATOM 639 O O . ASP A 1 83 ? -3.087 2.843 1.293 1.00 95.75 83 ASP A O 1
ATOM 643 N N . MET A 1 84 ? -0.884 2.926 1.704 1.00 96.75 84 MET A N 1
ATOM 644 C CA . MET A 1 84 ? -0.978 2.380 3.059 1.00 96.75 84 MET A CA 1
ATOM 645 C C . MET A 1 84 ? -1.843 3.257 3.961 1.00 96.75 84 MET A C 1
ATOM 647 O O . MET A 1 84 ? -2.670 2.729 4.694 1.00 96.75 84 MET A O 1
ATOM 651 N N . GLN A 1 85 ? -1.728 4.582 3.858 1.00 96.19 85 GLN A N 1
ATOM 652 C CA . GLN A 1 85 ? -2.601 5.517 4.562 1.00 96.19 85 GLN A CA 1
ATOM 653 C C . GLN A 1 85 ? -4.082 5.262 4.261 1.00 96.19 85 GLN A C 1
ATOM 655 O O . GLN A 1 85 ? -4.892 5.216 5.189 1.00 96.19 85 GLN A O 1
ATOM 660 N N . GLN A 1 86 ? -4.442 5.094 2.986 1.00 94.12 86 GLN A N 1
ATOM 661 C CA . GLN A 1 86 ? -5.826 4.827 2.591 1.00 94.12 86 GLN A CA 1
ATOM 662 C C . GLN A 1 86 ? -6.311 3.482 3.135 1.00 94.12 86 GLN A C 1
ATOM 664 O O . GLN A 1 86 ? -7.394 3.419 3.713 1.00 94.12 86 GLN A O 1
ATOM 669 N N . VAL A 1 87 ? -5.494 2.430 3.023 1.00 95.06 87 VAL A N 1
ATOM 670 C CA . VAL A 1 87 ? -5.810 1.100 3.570 1.00 95.06 87 VAL A CA 1
ATOM 671 C C . VAL A 1 87 ? -6.021 1.162 5.084 1.00 95.06 87 VAL A C 1
ATOM 673 O O . VAL A 1 87 ? -6.988 0.599 5.595 1.00 95.06 87 VAL A O 1
ATOM 676 N N . THR A 1 88 ? -5.157 1.875 5.808 1.00 97.19 88 THR A N 1
ATOM 677 C CA . THR A 1 88 ? -5.284 2.071 7.255 1.00 97.19 88 THR A CA 1
ATOM 678 C C . THR A 1 88 ? -6.570 2.815 7.609 1.00 97.19 88 THR A C 1
ATOM 680 O O . THR A 1 88 ? -7.274 2.420 8.538 1.00 97.19 88 THR A O 1
ATOM 683 N N . LEU A 1 89 ? -6.919 3.869 6.866 1.00 96.69 89 LEU A N 1
ATOM 684 C CA . LEU A 1 89 ? -8.148 4.626 7.101 1.00 96.69 89 LEU A CA 1
ATOM 685 C C . LEU A 1 89 ? -9.401 3.779 6.833 1.00 96.69 89 LEU A C 1
ATOM 687 O O . LEU A 1 89 ? -10.333 3.808 7.635 1.00 96.69 89 LEU A O 1
ATOM 691 N N . GLU A 1 90 ? -9.423 2.994 5.754 1.00 96.31 90 GLU A N 1
ATOM 692 C CA . GLU A 1 90 ? -10.525 2.063 5.475 1.00 96.31 90 GLU A CA 1
ATOM 693 C C . GLU A 1 90 ? -10.659 1.002 6.567 1.00 96.31 90 GLU A C 1
ATOM 695 O O . GLU A 1 90 ? -11.773 0.721 7.005 1.00 96.31 90 GLU A O 1
ATOM 700 N N . PHE A 1 91 ? -9.540 0.484 7.078 1.00 98.06 91 PHE A N 1
ATOM 701 C CA . PHE A 1 91 ? -9.546 -0.437 8.210 1.00 98.06 91 PHE A CA 1
ATOM 702 C C . PHE A 1 91 ? -10.120 0.210 9.480 1.00 98.06 91 PHE A C 1
ATOM 704 O O . PHE A 1 91 ? -10.919 -0.412 10.175 1.00 98.06 91 PHE A O 1
ATOM 711 N N . VAL A 1 92 ? -9.794 1.475 9.774 1.00 98.44 92 VAL A N 1
ATOM 712 C CA . VAL A 1 92 ? -10.399 2.203 10.905 1.00 98.44 92 VAL A CA 1
ATOM 713 C C . VAL A 1 92 ? -11.917 2.313 10.750 1.00 98.44 92 VAL A C 1
ATOM 715 O O . VAL A 1 92 ? -12.648 2.045 11.707 1.00 98.44 92 VAL A O 1
ATOM 718 N N . LEU A 1 93 ? -12.400 2.675 9.559 1.00 98.38 93 LEU A N 1
ATOM 719 C CA . LEU A 1 93 ? -13.836 2.758 9.279 1.00 98.38 93 LEU A CA 1
ATOM 720 C C . LEU A 1 93 ? -14.511 1.384 9.408 1.00 98.38 93 LEU A C 1
ATOM 722 O O . LEU A 1 93 ? -15.564 1.277 10.033 1.00 98.38 93 LEU A O 1
ATOM 726 N N . GLU A 1 94 ? -13.882 0.324 8.901 1.00 98.38 94 GLU A N 1
ATOM 727 C CA . GLU A 1 94 ? -14.367 -1.049 9.044 1.00 98.38 94 GLU A CA 1
ATOM 728 C C . GLU A 1 94 ? -14.488 -1.459 10.520 1.00 98.38 94 GLU A C 1
ATOM 730 O O . GLU A 1 94 ? -15.534 -1.958 10.935 1.00 98.38 94 GLU A O 1
ATOM 735 N N . ILE A 1 95 ? -13.461 -1.212 11.341 1.00 98.38 95 ILE A N 1
ATOM 736 C CA . ILE A 1 95 ? -13.487 -1.526 12.779 1.00 98.38 95 ILE A CA 1
ATOM 737 C C . ILE A 1 95 ? -14.609 -0.766 13.492 1.00 98.38 95 ILE A C 1
ATOM 739 O O . ILE A 1 95 ? -15.312 -1.346 14.323 1.00 98.38 95 ILE A O 1
ATOM 743 N N . LEU A 1 96 ? -14.817 0.510 13.157 1.00 98.31 96 LEU A N 1
ATOM 744 C CA . LEU A 1 96 ? -15.913 1.306 13.706 1.00 98.31 96 LEU A CA 1
ATOM 745 C C . LEU A 1 96 ? -17.283 0.744 13.297 1.00 98.31 96 LEU A C 1
ATOM 747 O O . LEU A 1 96 ? -18.170 0.651 14.146 1.00 98.31 96 LEU A O 1
ATOM 751 N N . ALA A 1 97 ? -17.459 0.324 12.042 1.00 98.12 97 ALA A N 1
ATOM 752 C CA . ALA A 1 97 ? -18.716 -0.250 11.563 1.00 98.12 97 ALA A CA 1
ATOM 753 C C . ALA A 1 97 ? -19.005 -1.612 12.206 1.00 98.12 97 ALA A C 1
ATOM 755 O O . ALA A 1 97 ? -20.101 -1.842 12.716 1.00 98.12 97 ALA A O 1
ATOM 756 N N . LEU A 1 98 ? -18.004 -2.496 12.272 1.00 98.00 98 LEU A N 1
ATOM 757 C CA . LEU A 1 98 ? -18.118 -3.806 12.923 1.00 98.00 98 LEU A CA 1
ATOM 758 C C . LEU A 1 98 ? -18.431 -3.693 14.419 1.00 98.00 98 LEU A C 1
ATOM 760 O O . LEU A 1 98 ? -19.083 -4.573 14.975 1.00 98.00 98 LEU A O 1
ATOM 764 N N . ALA A 1 99 ? -17.995 -2.609 15.061 1.00 96.75 99 ALA A N 1
ATOM 765 C CA . ALA A 1 99 ? -18.306 -2.283 16.449 1.00 96.75 99 ALA A CA 1
ATOM 766 C C . ALA A 1 99 ? -19.649 -1.547 16.632 1.00 96.75 99 ALA A C 1
ATOM 768 O O . ALA A 1 99 ? -19.943 -1.082 17.733 1.00 96.75 99 ALA A O 1
ATOM 769 N N . GLY A 1 100 ? -20.446 -1.392 15.569 1.00 95.81 100 GLY A N 1
ATOM 770 C CA . GLY A 1 100 ? -21.738 -0.705 15.603 1.00 95.81 100 GLY A CA 1
ATOM 771 C C . GLY A 1 100 ? -21.642 0.802 15.862 1.00 95.81 100 GLY A C 1
ATOM 772 O O . GLY A 1 100 ? -22.599 1.393 16.356 1.00 95.81 100 GLY A O 1
ATOM 773 N N . ARG A 1 101 ? -20.485 1.425 15.588 1.00 96.75 101 ARG A N 1
ATOM 774 C CA . ARG A 1 101 ? -20.244 2.863 15.810 1.00 96.75 101 ARG A CA 1
ATOM 775 C C . ARG A 1 101 ? -20.546 3.723 14.603 1.00 96.75 101 ARG A C 1
ATOM 777 O O . ARG A 1 101 ? -20.760 4.905 14.789 1.00 96.75 101 ARG A O 1
ATOM 784 N N . ILE A 1 102 ? -20.510 3.178 13.395 1.00 97.19 102 ILE A N 1
ATOM 785 C CA . ILE A 1 102 ? -20.874 3.882 12.160 1.00 97.19 102 ILE A CA 1
ATOM 786 C C . ILE A 1 102 ? -21.705 2.926 11.288 1.00 97.19 102 ILE A C 1
ATOM 788 O O . ILE A 1 102 ? -21.642 1.712 11.513 1.00 97.19 102 ILE A O 1
ATOM 792 N N . PRO A 1 103 ? -22.500 3.435 10.330 1.00 93.31 103 PRO A N 1
ATOM 793 C CA . PRO A 1 103 ? -23.188 2.589 9.355 1.00 93.31 103 PRO A CA 1
ATOM 794 C C . PRO A 1 103 ? -22.190 1.997 8.338 1.00 93.31 103 PRO A C 1
ATOM 796 O O . PRO A 1 103 ? -20.992 1.933 8.602 1.00 93.31 103 PRO A O 1
ATOM 799 N N . ASP A 1 104 ? -22.675 1.527 7.189 1.00 93.44 104 ASP A N 1
ATOM 800 C CA . ASP A 1 104 ? -21.869 0.892 6.139 1.00 93.44 104 ASP A CA 1
ATOM 801 C C . ASP A 1 104 ? -20.558 1.653 5.832 1.00 93.44 104 ASP A C 1
ATOM 803 O O . ASP A 1 104 ? -20.557 2.754 5.268 1.00 93.44 104 ASP A O 1
ATOM 807 N N . TYR A 1 105 ? -19.427 1.045 6.212 1.00 95.50 105 TYR A N 1
ATOM 808 C CA . TYR A 1 105 ? -18.109 1.648 6.033 1.00 95.50 105 TYR A CA 1
ATOM 809 C C . TYR A 1 105 ? -17.727 1.768 4.555 1.00 95.50 105 TYR A C 1
ATOM 811 O O . TYR A 1 105 ? -16.971 2.675 4.209 1.00 95.50 105 TYR A O 1
ATOM 819 N N . GLU A 1 106 ? -18.227 0.892 3.677 1.00 93.25 106 GLU A N 1
ATOM 820 C CA . GLU A 1 106 ? -17.885 0.902 2.252 1.00 93.25 106 GLU A CA 1
ATOM 821 C C . GLU A 1 106 ? -18.501 2.118 1.573 1.00 93.25 106 GLU A C 1
ATOM 823 O O . GLU A 1 106 ? -17.830 2.794 0.787 1.00 93.25 106 GLU A O 1
ATOM 828 N N . GLN A 1 107 ? -19.742 2.448 1.943 1.00 93.25 107 GLN A N 1
ATOM 829 C CA . GLN A 1 107 ? -20.427 3.645 1.473 1.00 93.25 107 GLN A CA 1
ATOM 830 C C . GLN A 1 107 ? -19.719 4.919 1.950 1.00 93.25 107 GLN A C 1
ATOM 832 O O . GLN A 1 107 ? -19.462 5.812 1.140 1.00 93.25 107 GLN A O 1
ATOM 837 N N . ILE A 1 108 ? -19.353 4.988 3.236 1.00 95.31 108 ILE A N 1
ATOM 838 C CA . ILE A 1 108 ? -18.608 6.127 3.796 1.00 95.31 108 ILE A CA 1
ATOM 839 C C . ILE A 1 108 ? -17.251 6.265 3.098 1.00 95.31 108 ILE A C 1
ATOM 841 O O . ILE A 1 108 ? -16.911 7.345 2.616 1.00 95.31 108 ILE A O 1
ATOM 845 N N . ALA A 1 109 ? -16.479 5.182 2.984 1.00 93.12 109 ALA A N 1
ATOM 846 C CA . ALA A 1 109 ? -15.166 5.206 2.345 1.00 93.12 109 ALA A CA 1
ATOM 847 C C . ALA A 1 109 ? -15.253 5.631 0.868 1.00 93.12 109 ALA A C 1
ATOM 849 O O . ALA A 1 109 ? -14.451 6.448 0.409 1.00 93.12 109 ALA A O 1
ATOM 850 N N . ALA A 1 110 ? -16.247 5.128 0.127 1.00 90.44 110 ALA A N 1
ATOM 851 C CA . ALA A 1 110 ? -16.482 5.516 -1.261 1.00 90.44 110 ALA A CA 1
ATOM 852 C C . ALA A 1 110 ? -16.829 7.007 -1.392 1.00 90.44 110 ALA A C 1
ATOM 854 O O . ALA A 1 110 ? -16.271 7.698 -2.244 1.00 90.44 110 ALA A O 1
ATOM 855 N N . ALA A 1 111 ? -17.699 7.523 -0.526 1.00 92.12 111 ALA A N 1
ATOM 856 C CA . ALA A 1 111 ? -18.090 8.926 -0.535 1.00 92.12 111 ALA A CA 1
ATOM 857 C C . ALA A 1 111 ? -16.934 9.867 -0.150 1.00 92.12 111 ALA A C 1
ATOM 859 O O . ALA A 1 111 ? -16.760 10.902 -0.795 1.00 92.12 111 ALA A O 1
ATOM 860 N N . LEU A 1 112 ? -16.098 9.489 0.825 1.00 92.06 112 LEU A N 1
ATOM 861 C CA . LEU A 1 112 ? -14.913 10.256 1.233 1.00 92.06 112 LEU A CA 1
ATOM 862 C C . LEU A 1 112 ? -13.849 10.359 0.132 1.00 92.06 112 LEU A C 1
ATOM 864 O O . LEU A 1 112 ? -13.174 11.386 0.033 1.00 92.06 112 LEU A O 1
ATOM 868 N N . ARG A 1 113 ? -13.705 9.311 -0.689 1.00 86.50 113 ARG A N 1
ATOM 869 C CA . ARG A 1 113 ? -12.808 9.296 -1.857 1.00 86.50 113 ARG A CA 1
ATOM 870 C C . ARG A 1 113 ? -13.401 9.987 -3.082 1.00 86.50 113 ARG A C 1
ATOM 872 O O . ARG A 1 113 ? -12.655 10.381 -3.973 1.00 86.50 113 ARG A O 1
ATOM 879 N N . SER A 1 114 ? -14.724 10.126 -3.147 1.00 84.50 114 SER A N 1
ATOM 880 C CA . SER A 1 114 ? -15.379 10.741 -4.297 1.00 84.50 114 SER A CA 1
ATOM 881 C C . SER A 1 114 ? -15.009 12.221 -4.438 1.00 84.50 114 SER A C 1
ATOM 883 O O . SER A 1 114 ? -14.871 12.950 -3.456 1.00 84.50 114 SER A O 1
ATOM 885 N N . GLY A 1 115 ? -14.932 12.698 -5.683 1.00 82.12 115 GLY A N 1
ATOM 886 C CA . GLY A 1 115 ? -14.797 14.126 -5.977 1.00 82.12 115 GLY A CA 1
ATOM 887 C C . GLY A 1 115 ? -16.057 14.949 -5.672 1.00 82.12 115 GLY A C 1
ATOM 888 O O . GLY A 1 115 ? -16.054 16.150 -5.918 1.00 82.12 115 GLY A O 1
ATOM 889 N N . ASN A 1 116 ? -17.136 14.332 -5.167 1.00 90.25 116 ASN A N 1
ATOM 890 C CA . ASN A 1 116 ? -18.406 14.992 -4.873 1.00 90.25 116 ASN A CA 1
ATOM 891 C C . ASN A 1 116 ? -18.385 15.622 -3.463 1.00 90.25 116 ASN A C 1
ATOM 893 O O . ASN A 1 116 ? -18.513 14.894 -2.471 1.00 90.25 116 ASN A O 1
ATOM 897 N N . PRO A 1 117 ? -18.320 16.964 -3.336 1.00 91.31 117 PRO A N 1
ATOM 898 C CA . PRO A 1 117 ? -18.210 17.622 -2.035 1.00 91.31 117 PRO A CA 1
ATOM 899 C C . PRO A 1 117 ? -19.410 17.362 -1.120 1.00 91.31 117 PRO A C 1
ATOM 901 O O . PRO A 1 117 ? -19.249 17.328 0.097 1.00 91.31 117 PRO A O 1
ATOM 904 N N . ARG A 1 118 ? -20.606 17.153 -1.691 1.00 93.00 118 ARG A N 1
ATOM 905 C CA . ARG A 1 118 ? -21.829 16.895 -0.922 1.00 93.00 118 ARG A CA 1
ATOM 906 C C . ARG A 1 118 ? -21.793 15.523 -0.259 1.00 93.00 118 ARG A C 1
ATOM 908 O O . ARG A 1 118 ? -21.936 15.443 0.950 1.00 93.00 118 ARG A O 1
ATOM 915 N N . GLY A 1 119 ? -21.524 14.469 -1.034 1.00 92.56 119 GLY A N 1
ATOM 916 C CA . GLY A 1 119 ? -21.427 13.109 -0.491 1.00 92.56 119 GLY A CA 1
ATOM 917 C C . GLY A 1 119 ? -20.323 12.985 0.563 1.00 92.56 119 GLY A C 1
ATOM 918 O O . GLY A 1 119 ? -20.497 12.312 1.580 1.00 92.56 119 GLY A O 1
ATOM 919 N N . LYS A 1 120 ? -19.212 13.704 0.361 1.00 94.06 120 LYS A N 1
ATOM 920 C CA . LYS A 1 120 ? -18.142 13.821 1.352 1.00 94.06 120 LYS A CA 1
ATOM 921 C C . LYS A 1 120 ? -18.614 14.524 2.632 1.00 94.06 120 LYS A C 1
ATOM 923 O O . LYS A 1 120 ? -18.353 14.014 3.716 1.00 94.06 120 LYS A O 1
ATOM 928 N N . GLY A 1 121 ? -19.325 15.648 2.513 1.00 95.69 121 GLY A N 1
ATOM 929 C CA . GLY A 1 121 ? -19.913 16.372 3.646 1.00 95.69 121 GLY A CA 1
ATOM 930 C C . GLY A 1 121 ? -20.879 15.512 4.463 1.00 95.69 121 GLY A C 1
ATOM 931 O O . GLY A 1 121 ? -20.684 15.375 5.668 1.00 95.69 121 GLY A O 1
ATOM 932 N N . ASP A 1 122 ? -21.828 14.850 3.797 1.00 96.25 122 ASP A N 1
ATOM 933 C CA . ASP A 1 122 ? -22.817 13.962 4.428 1.00 96.25 122 ASP A CA 1
ATOM 934 C C . ASP A 1 122 ? -22.131 12.803 5.187 1.00 96.25 122 ASP A C 1
ATOM 936 O O . ASP A 1 122 ? -22.539 12.410 6.283 1.00 96.25 122 ASP A O 1
ATOM 940 N N . SER A 1 123 ? -21.034 12.274 4.634 1.00 96.94 123 SER A N 1
ATOM 941 C CA . SER A 1 123 ? -20.245 11.212 5.274 1.00 96.94 123 SER A CA 1
ATOM 942 C C . SER A 1 123 ? -19.472 11.710 6.494 1.00 96.94 123 SER A C 1
ATOM 944 O O . SER A 1 123 ? -19.410 11.014 7.505 1.00 96.94 123 SER A O 1
ATOM 946 N N . ILE A 1 124 ? -18.902 12.917 6.433 1.00 97.44 124 ILE A N 1
ATOM 947 C CA . ILE A 1 124 ? -18.216 13.539 7.575 1.00 97.44 124 ILE A CA 1
ATOM 948 C C . ILE A 1 124 ? -19.211 13.837 8.701 1.00 97.44 124 ILE A C 1
ATOM 950 O O . ILE A 1 124 ? -18.909 13.541 9.854 1.00 97.44 124 ILE A O 1
ATOM 954 N N . GLU A 1 125 ? -20.398 14.351 8.379 1.00 97.62 125 GLU A N 1
ATOM 955 C CA . GLU A 1 125 ? -21.474 14.571 9.354 1.00 97.62 125 GLU A CA 1
ATOM 956 C C . GLU A 1 125 ? -21.912 13.250 10.002 1.00 97.62 125 GLU A C 1
ATOM 958 O O . GLU A 1 125 ? -22.032 13.156 11.224 1.00 97.62 125 GLU A O 1
ATOM 963 N N . THR A 1 126 ? -22.070 12.194 9.199 1.00 97.62 126 THR A N 1
ATOM 964 C CA . THR A 1 126 ? -22.387 10.852 9.706 1.00 97.62 126 THR A CA 1
ATOM 965 C C . THR A 1 126 ? -21.320 10.368 10.691 1.00 97.62 126 THR A C 1
ATOM 967 O O . THR A 1 126 ? -21.653 9.850 11.759 1.00 97.62 126 THR A O 1
ATOM 970 N N . LEU A 1 127 ? -20.034 10.561 10.377 1.00 97.62 127 LEU A N 1
ATOM 971 C CA . LEU A 1 127 ? -18.943 10.230 11.295 1.00 97.62 127 LEU A CA 1
ATOM 972 C C . LEU A 1 127 ? -19.025 11.055 12.585 1.00 97.62 127 LEU A C 1
ATOM 974 O O . LEU A 1 127 ? -18.911 10.478 13.664 1.00 97.62 127 LEU A O 1
ATOM 978 N N . GLU A 1 128 ? -19.263 12.365 12.492 1.00 97.94 128 GLU A N 1
ATOM 979 C CA . GLU A 1 128 ? -19.385 13.266 13.647 1.00 97.94 128 GLU A CA 1
ATOM 980 C C . GLU A 1 128 ? -20.482 12.826 14.621 1.00 97.94 128 GLU A C 1
ATOM 982 O O . GLU A 1 128 ? -20.276 12.842 15.836 1.00 97.94 128 GLU A O 1
ATOM 987 N N . GLN A 1 129 ? -21.633 12.408 14.092 1.00 97.56 129 GLN A N 1
ATOM 988 C CA . GLN A 1 129 ? -22.793 12.007 14.888 1.00 97.56 129 GLN A CA 1
ATOM 989 C C . GLN A 1 129 ? -22.646 10.616 15.515 1.00 97.56 129 GLN A C 1
ATOM 991 O O . GLN A 1 129 ? -23.278 10.340 16.537 1.00 97.56 129 GLN A O 1
ATOM 996 N N . SER A 1 130 ? -21.835 9.738 14.919 1.00 96.88 130 SER A N 1
ATOM 997 C CA . SER A 1 130 ? -21.835 8.314 15.273 1.00 96.88 130 SER A CA 1
ATOM 998 C C . SER A 1 130 ? -20.648 7.895 16.157 1.00 96.88 130 SER A C 1
ATOM 1000 O O . SER A 1 130 ? -20.770 6.974 16.970 1.00 96.88 130 SER A O 1
ATOM 1002 N N . VAL A 1 131 ? -19.502 8.586 16.074 1.00 96.81 131 VAL A N 1
ATOM 1003 C CA . VAL A 1 131 ? -18.309 8.259 16.882 1.00 96.81 131 VAL A CA 1
ATOM 1004 C C . VAL A 1 131 ? -18.117 9.212 18.062 1.00 96.81 131 VAL A C 1
ATOM 1006 O O . VAL A 1 131 ? -18.607 10.337 18.089 1.00 96.81 131 VAL A O 1
ATOM 1009 N N . HIS A 1 132 ? -17.346 8.784 19.065 1.00 96.38 132 HIS A N 1
ATOM 1010 C CA . HIS A 1 132 ? -17.010 9.660 20.187 1.00 96.38 132 HIS A CA 1
ATOM 1011 C C . HIS A 1 132 ? -16.218 10.891 19.713 1.00 96.38 132 HIS A C 1
ATOM 1013 O O . HIS A 1 132 ? -15.309 10.780 18.888 1.00 96.38 132 HIS A O 1
ATOM 1019 N N . ARG A 1 133 ? -16.487 12.059 20.312 1.00 97.06 133 ARG A N 1
ATOM 1020 C CA . ARG A 1 133 ? -15.876 13.346 19.934 1.00 97.06 133 ARG A CA 1
ATOM 1021 C C . ARG A 1 133 ? -14.346 13.309 19.849 1.00 97.06 133 ARG A C 1
ATOM 1023 O O . ARG A 1 133 ? -13.766 13.974 18.994 1.00 97.06 133 ARG A O 1
ATOM 1030 N N . SER A 1 134 ? -13.680 12.558 20.730 1.00 96.44 134 SER A N 1
ATOM 1031 C CA . SER A 1 134 ? -12.216 12.414 20.689 1.00 96.44 134 SER A CA 1
ATOM 1032 C C . SER A 1 134 ? -11.736 11.708 19.419 1.00 96.44 134 SER A C 1
ATOM 1034 O O . SER A 1 134 ? -10.781 12.176 18.809 1.00 96.44 134 SER A O 1
ATOM 1036 N N . VAL A 1 135 ? -12.421 10.641 18.998 1.00 97.12 135 VAL A N 1
ATOM 1037 C CA . VAL A 1 135 ? -12.118 9.883 17.776 1.00 97.12 135 VAL A CA 1
ATOM 1038 C C . VAL A 1 135 ? -12.402 10.737 16.548 1.00 97.12 135 VAL A C 1
ATOM 1040 O O . VAL A 1 135 ? -11.530 10.871 15.693 1.00 97.12 135 VAL A O 1
ATOM 1043 N N . PHE A 1 136 ? -13.564 11.398 16.497 1.00 98.19 136 PHE A N 1
ATOM 1044 C CA . PHE A 1 136 ? -13.906 12.282 15.381 1.00 98.19 136 PHE A CA 1
ATOM 1045 C C . PHE A 1 136 ? -12.866 13.390 15.195 1.00 98.19 136 PHE A C 1
ATOM 1047 O O . PHE A 1 136 ? -12.396 13.621 14.086 1.00 98.19 136 PHE A O 1
ATOM 1054 N N . ARG A 1 137 ? -12.422 14.024 16.288 1.00 97.31 137 ARG A N 1
ATOM 1055 C CA . ARG A 1 137 ? -11.383 15.063 16.241 1.00 97.31 137 ARG A CA 1
ATOM 1056 C C . ARG A 1 137 ? -10.068 14.563 15.634 1.00 97.31 137 ARG A C 1
ATOM 1058 O O . ARG A 1 137 ? -9.386 15.346 14.983 1.00 97.31 137 ARG A O 1
ATOM 1065 N N . MET A 1 138 ? -9.699 13.303 15.872 1.00 97.56 138 MET A N 1
ATOM 1066 C CA . MET A 1 138 ? -8.486 12.704 15.302 1.00 97.56 138 MET A CA 1
ATOM 1067 C C . MET A 1 138 ? -8.675 12.291 13.835 1.00 97.56 138 MET A C 1
ATOM 1069 O O . MET A 1 138 ? -7.738 12.424 13.051 1.00 97.56 138 MET A O 1
ATOM 1073 N N . LEU A 1 139 ? -9.875 11.836 13.456 1.00 97.06 139 LEU A N 1
ATOM 1074 C CA . LEU A 1 139 ? -10.216 11.436 12.086 1.00 97.06 139 LEU A CA 1
ATOM 1075 C C . LEU A 1 139 ? -10.418 12.613 11.137 1.00 97.06 139 LEU A C 1
ATOM 1077 O O . LEU A 1 139 ? -10.035 12.514 9.976 1.00 97.06 139 LEU A O 1
ATOM 1081 N N . LEU A 1 140 ? -11.021 13.707 11.610 1.00 97.12 140 LEU A N 1
ATOM 1082 C CA . LEU A 1 140 ? -11.465 14.820 10.772 1.00 97.12 140 LEU A CA 1
ATOM 1083 C C . LEU A 1 140 ? -10.378 15.317 9.797 1.00 97.12 140 LEU A C 1
ATOM 1085 O O . LEU A 1 140 ? -10.678 15.411 8.607 1.00 97.12 140 LEU A O 1
ATOM 1089 N N . PRO A 1 141 ? -9.118 15.551 10.220 1.00 96.50 141 PRO A N 1
ATOM 1090 C CA . PRO A 1 141 ? -8.078 15.979 9.289 1.00 96.50 141 PRO A CA 1
ATOM 1091 C C . PRO A 1 141 ? -7.720 14.944 8.218 1.00 96.50 141 PRO A C 1
ATOM 1093 O O . PRO A 1 141 ? -7.298 15.312 7.126 1.00 96.50 141 PRO A O 1
ATOM 1096 N N . LEU A 1 142 ? -7.887 13.650 8.495 1.00 95.94 142 LEU A N 1
ATOM 1097 C CA . LEU A 1 142 ? -7.633 12.593 7.516 1.00 95.94 142 LEU A CA 1
ATOM 1098 C C . LEU A 1 142 ? -8.742 12.530 6.461 1.00 95.94 142 LEU A C 1
ATOM 1100 O O . LEU A 1 142 ? -8.435 12.346 5.284 1.00 95.94 142 LEU A O 1
ATOM 1104 N N . VAL A 1 143 ? -10.000 12.732 6.865 1.00 94.69 143 VAL A N 1
ATOM 1105 C CA . VAL A 1 143 ? -11.180 12.521 6.008 1.00 94.69 143 VAL A CA 1
ATOM 1106 C C . VAL A 1 143 ? -11.674 13.775 5.284 1.00 94.69 143 VAL A C 1
ATOM 1108 O O . VAL A 1 143 ? -12.378 13.654 4.285 1.00 94.69 143 VAL A O 1
ATOM 1111 N N . ASP A 1 144 ? -11.321 14.979 5.739 1.00 92.12 144 ASP A N 1
ATOM 1112 C CA . ASP A 1 144 ? -11.744 16.224 5.094 1.00 92.12 144 ASP A CA 1
ATOM 1113 C C . ASP A 1 144 ? -10.824 16.658 3.931 1.00 92.12 144 ASP A C 1
ATOM 1115 O O . ASP A 1 144 ? -9.987 15.897 3.428 1.00 92.12 144 ASP A O 1
ATOM 1119 N N . SER A 1 145 ? -11.070 17.854 3.393 1.00 90.25 145 SER A N 1
ATOM 1120 C CA . SER A 1 145 ? -10.372 18.395 2.216 1.00 90.25 145 SER A CA 1
ATOM 1121 C C . SER A 1 145 ? -9.239 19.362 2.565 1.00 90.25 145 SER A C 1
ATOM 1123 O O . SER A 1 145 ? -8.822 20.126 1.695 1.00 90.25 145 SER A O 1
ATOM 1125 N N . ARG A 1 146 ? -8.748 19.378 3.811 1.00 93.50 146 ARG A N 1
ATOM 1126 C CA . ARG A 1 146 ? -7.650 20.285 4.167 1.00 93.50 146 ARG A CA 1
ATOM 1127 C C . ARG A 1 146 ? -6.340 19.913 3.447 1.00 93.50 146 ARG A C 1
ATOM 1129 O O . ARG A 1 146 ? -6.139 18.728 3.149 1.00 93.50 146 ARG A O 1
ATOM 1136 N N . PRO A 1 147 ? -5.444 20.884 3.197 1.00 92.69 147 PRO A N 1
ATOM 1137 C CA . PRO A 1 147 ? -4.128 20.635 2.608 1.00 92.69 147 PRO A CA 1
ATOM 1138 C C . PRO A 1 147 ? -3.305 19.619 3.406 1.00 92.69 147 PRO A C 1
ATOM 1140 O O . PRO A 1 147 ? -3.447 19.514 4.627 1.00 92.69 147 PRO A O 1
ATOM 1143 N N . LEU A 1 148 ? -2.420 18.887 2.724 1.00 91.00 148 LEU A N 1
ATOM 1144 C CA . LEU A 1 148 ? -1.579 17.854 3.340 1.00 91.00 148 LEU A CA 1
ATOM 1145 C C . LEU A 1 148 ? -0.738 18.426 4.488 1.00 91.00 148 LEU A C 1
ATOM 1147 O O . LEU A 1 148 ? -0.648 17.824 5.553 1.00 91.00 148 LEU A O 1
ATOM 1151 N N . GLU A 1 149 ? -0.201 19.623 4.302 1.00 91.06 149 GLU A N 1
ATOM 1152 C CA . GLU A 1 149 ? 0.644 20.331 5.257 1.00 91.06 149 GLU A CA 1
ATOM 1153 C C . GLU A 1 149 ? -0.103 20.592 6.577 1.00 91.06 149 GLU A C 1
ATOM 1155 O O .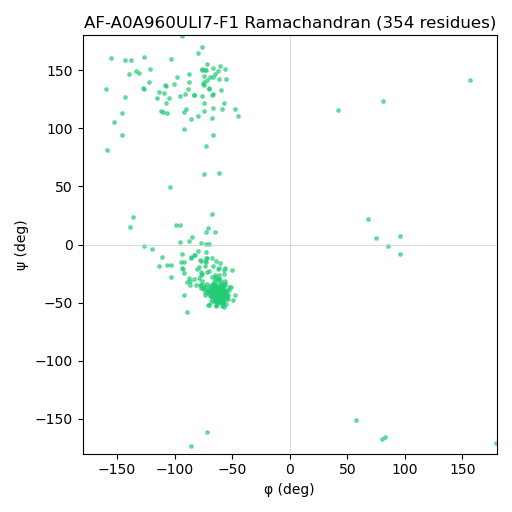 GLU A 1 149 ? 0.461 20.436 7.659 1.00 91.06 149 GLU A O 1
ATOM 1160 N N . GLU A 1 150 ? -1.406 20.891 6.519 1.00 94.50 150 GLU A N 1
ATOM 1161 C CA . GLU A 1 150 ? -2.241 21.048 7.716 1.00 94.50 150 GLU A CA 1
ATOM 1162 C C . GLU A 1 150 ? -2.522 19.713 8.417 1.00 94.50 150 GLU A C 1
ATOM 1164 O O . GLU A 1 150 ? -2.601 19.663 9.650 1.00 94.50 150 GLU A O 1
ATOM 1169 N N . LYS A 1 151 ? -2.657 18.616 7.657 1.00 95.06 151 LYS A N 1
ATOM 1170 C CA . LYS A 1 151 ? -2.792 17.261 8.222 1.00 95.06 151 LYS A CA 1
ATOM 1171 C C . LYS A 1 151 ? -1.523 16.871 8.981 1.00 95.06 151 LYS A C 1
ATOM 1173 O O . LYS A 1 151 ? -1.613 16.342 10.088 1.00 95.06 151 LYS A O 1
ATOM 1178 N N . ILE A 1 152 ? -0.352 17.188 8.430 1.00 93.44 152 ILE A N 1
ATOM 1179 C CA . ILE A 1 152 ? 0.942 16.918 9.070 1.00 93.44 152 ILE A CA 1
ATOM 1180 C C . ILE A 1 152 ? 1.182 17.830 10.275 1.00 93.44 152 ILE A C 1
ATOM 1182 O O . ILE A 1 152 ? 1.592 17.356 11.332 1.00 93.44 152 ILE A O 1
ATOM 1186 N N . ALA A 1 153 ? 0.824 19.112 10.191 1.00 93.06 153 A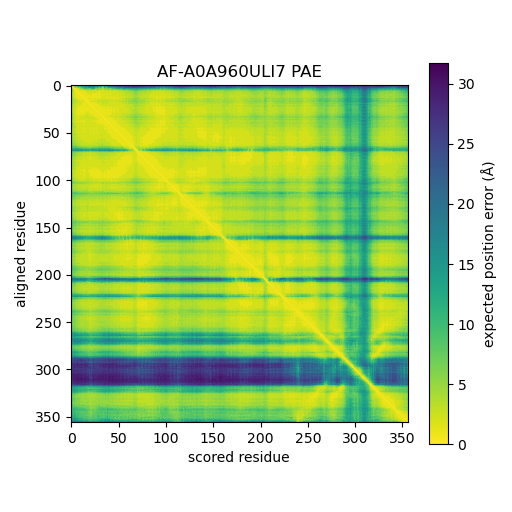LA A N 1
ATOM 1187 C CA . ALA A 1 153 ? 0.887 20.006 11.346 1.00 93.06 153 ALA A CA 1
ATOM 1188 C C . ALA A 1 153 ? 0.008 19.505 12.508 1.00 93.06 153 ALA A C 1
ATOM 1190 O O . ALA A 1 153 ? 0.398 19.589 13.676 1.00 93.06 153 ALA A O 1
ATOM 1191 N N . PHE A 1 154 ? -1.168 18.936 12.205 1.00 95.50 154 PHE A N 1
ATOM 1192 C CA . PHE A 1 154 ? -1.989 18.260 13.208 1.00 95.50 154 PHE A CA 1
ATOM 1193 C C . PHE A 1 154 ? -1.263 17.049 13.810 1.00 95.50 154 PHE A C 1
ATOM 1195 O O . PHE A 1 154 ? -1.271 16.899 15.034 1.00 95.50 154 PHE A O 1
ATOM 1202 N N . TYR A 1 155 ? -0.623 16.217 12.984 1.00 94.94 155 TYR A N 1
ATOM 1203 C CA . TYR A 1 155 ? 0.152 15.064 13.444 1.00 94.94 155 TYR A CA 1
ATOM 1204 C C . TYR A 1 155 ? 1.256 15.475 14.427 1.00 94.94 155 TYR A C 1
ATOM 1206 O O . TYR A 1 155 ? 1.267 15.002 15.563 1.00 94.94 155 TYR A O 1
ATOM 1214 N N . HIS A 1 156 ? 2.113 16.426 14.046 1.00 93.62 156 HIS A N 1
ATOM 1215 C CA . HIS A 1 156 ? 3.240 16.891 14.869 1.00 93.62 156 HIS A CA 1
ATOM 1216 C C . HIS A 1 156 ? 2.802 17.526 16.191 1.00 93.62 156 HIS A C 1
ATOM 1218 O O . HIS A 1 156 ? 3.517 17.450 17.186 1.00 93.62 156 HIS A O 1
ATOM 1224 N N . LYS A 1 157 ? 1.618 18.147 16.220 1.00 93.88 157 LYS A N 1
ATOM 1225 C CA . LYS A 1 157 ? 1.068 18.763 17.432 1.00 93.88 157 LYS A CA 1
ATOM 1226 C C . LYS A 1 157 ? 0.484 17.747 18.417 1.00 93.88 157 LYS A C 1
ATOM 1228 O O . LYS A 1 157 ? 0.507 18.003 19.620 1.00 93.88 157 LYS A O 1
ATOM 1233 N N . ASN A 1 158 ? -0.115 16.663 17.924 1.00 93.25 158 ASN A N 1
ATOM 1234 C CA . ASN A 1 158 ? -0.911 15.745 18.749 1.00 93.25 158 ASN A CA 1
ATOM 1235 C C . ASN A 1 158 ? -0.218 14.405 19.028 1.00 93.25 158 ASN A C 1
ATOM 1237 O O . ASN A 1 158 ? -0.607 13.723 19.973 1.00 93.25 158 ASN A O 1
ATOM 1241 N N . TYR A 1 159 ? 0.800 14.041 18.252 1.00 91.50 159 TYR A N 1
ATOM 1242 C CA . TYR A 1 159 ? 1.540 12.791 18.394 1.00 91.50 159 TYR A CA 1
ATOM 1243 C C . TYR A 1 159 ? 3.041 13.063 18.510 1.00 91.50 159 TYR A C 1
ATOM 1245 O O . TYR A 1 159 ? 3.531 14.127 18.134 1.00 91.50 159 TYR A O 1
ATOM 1253 N N . GLN A 1 160 ? 3.790 12.084 19.022 1.00 82.56 160 GLN A N 1
ATOM 1254 C CA . GLN A 1 160 ? 5.253 12.134 19.014 1.00 82.56 160 GLN A CA 1
ATOM 1255 C C . GLN A 1 160 ? 5.756 11.910 17.585 1.00 82.56 160 GLN A C 1
ATOM 1257 O O . GLN A 1 160 ? 6.049 10.783 17.188 1.00 82.56 160 GLN A O 1
ATOM 1262 N N . ALA A 1 161 ? 5.801 12.983 16.799 1.00 76.94 161 ALA A N 1
ATOM 1263 C CA . ALA A 1 161 ? 6.365 12.943 15.462 1.00 76.94 161 ALA A CA 1
ATOM 1264 C C . ALA A 1 161 ? 7.884 12.764 15.533 1.00 76.94 161 ALA A C 1
ATOM 1266 O O . ALA A 1 161 ? 8.573 13.419 16.320 1.00 76.94 161 ALA A O 1
ATOM 1267 N N . SER A 1 162 ? 8.412 11.870 14.702 1.00 72.50 162 SER A N 1
ATOM 1268 C CA . SER A 1 162 ? 9.850 11.758 14.503 1.00 72.50 162 SER A CA 1
ATOM 1269 C C . SER A 1 162 ? 10.305 12.789 13.478 1.00 72.50 162 SER A C 1
ATOM 1271 O O . SER A 1 162 ? 9.771 12.825 12.377 1.00 72.50 162 SER A O 1
ATOM 1273 N N . ALA A 1 163 ? 11.325 13.581 13.813 1.00 76.38 163 ALA A N 1
ATOM 1274 C CA . ALA A 1 163 ? 12.028 14.442 12.861 1.00 76.38 163 ALA A CA 1
ATOM 1275 C C . ALA A 1 163 ? 12.945 13.599 11.951 1.00 76.38 163 ALA A C 1
ATOM 1277 O O . ALA A 1 163 ? 14.170 13.718 11.991 1.00 76.38 163 ALA A O 1
ATOM 1278 N N . ASP A 1 164 ? 12.348 12.670 11.205 1.00 87.06 164 ASP A N 1
ATOM 1279 C CA . ASP A 1 164 ? 13.071 11.784 10.302 1.00 87.06 164 ASP A CA 1
ATOM 1280 C C . ASP A 1 164 ? 13.488 12.538 9.035 1.00 87.06 164 ASP A C 1
ATOM 1282 O O . ASP A 1 164 ? 12.704 13.285 8.453 1.00 87.06 164 ASP A O 1
ATOM 1286 N N . SER A 1 165 ? 14.712 12.295 8.569 1.00 89.50 165 SER A N 1
ATOM 1287 C CA . SER A 1 165 ? 15.084 12.594 7.186 1.00 89.50 165 SER A CA 1
ATOM 1288 C C . SER A 1 165 ? 14.577 11.504 6.236 1.00 89.50 165 SER A C 1
ATOM 1290 O O . SER A 1 165 ? 14.273 10.387 6.660 1.00 89.50 165 SER A O 1
ATOM 1292 N N . ASP A 1 166 ? 14.573 11.789 4.935 1.00 89.25 166 ASP A N 1
ATOM 1293 C CA . ASP A 1 166 ? 14.361 10.802 3.867 1.00 89.25 166 ASP A CA 1
ATOM 1294 C C . ASP A 1 166 ? 15.219 9.533 4.055 1.00 89.25 166 ASP A C 1
ATOM 1296 O O . ASP A 1 166 ? 14.726 8.405 3.992 1.00 89.25 166 ASP A O 1
ATOM 1300 N N . PHE A 1 167 ? 16.493 9.705 4.410 1.00 90.81 167 PHE A N 1
ATOM 1301 C CA . PHE A 1 167 ? 17.405 8.610 4.703 1.00 90.81 167 PHE A CA 1
ATOM 1302 C C . PHE A 1 167 ? 16.990 7.820 5.952 1.00 90.81 167 PHE A C 1
ATOM 1304 O O . PHE A 1 167 ? 17.064 6.593 5.957 1.00 90.81 167 PHE A O 1
ATOM 1311 N N . ALA A 1 168 ? 16.525 8.488 7.013 1.00 92.69 168 ALA A N 1
ATOM 1312 C CA . ALA A 1 168 ? 16.026 7.800 8.204 1.00 92.69 168 ALA A CA 1
ATOM 1313 C C . ALA A 1 168 ? 14.758 6.981 7.901 1.00 92.69 168 ALA A C 1
ATOM 1315 O O . ALA A 1 168 ? 14.599 5.882 8.437 1.00 92.69 168 ALA A O 1
ATOM 1316 N N . ILE A 1 169 ? 13.892 7.469 7.007 1.00 94.50 169 ILE A N 1
ATOM 1317 C CA . ILE A 1 169 ? 12.721 6.728 6.522 1.00 94.50 169 ILE A CA 1
ATOM 1318 C C . ILE A 1 169 ? 13.159 5.475 5.761 1.00 94.50 169 ILE A C 1
ATOM 1320 O O . ILE A 1 169 ? 12.641 4.395 6.045 1.00 94.50 169 ILE A O 1
ATOM 1324 N N . LEU A 1 170 ? 14.134 5.586 4.852 1.00 94.06 170 LEU A N 1
ATOM 1325 C CA . LEU A 1 170 ? 14.689 4.433 4.134 1.00 94.06 170 LEU A CA 1
ATOM 1326 C C . LEU A 1 170 ? 15.257 3.384 5.094 1.00 94.06 170 LEU A C 1
ATOM 1328 O O . LEU A 1 170 ? 14.970 2.198 4.955 1.00 94.06 170 LEU A O 1
ATOM 1332 N N . GLU A 1 171 ? 15.994 3.806 6.119 1.00 92.75 171 GLU A N 1
ATOM 1333 C CA . GLU A 1 171 ? 16.536 2.896 7.133 1.00 92.75 171 GLU A CA 1
ATOM 1334 C C . GLU A 1 171 ? 15.456 2.163 7.930 1.00 92.75 171 GLU A C 1
ATOM 1336 O O . GLU A 1 171 ? 15.610 0.981 8.246 1.00 92.75 171 GLU A O 1
ATOM 1341 N N . LYS A 1 172 ? 14.355 2.847 8.259 1.00 93.88 172 LYS A N 1
ATOM 1342 C CA . LYS A 1 172 ? 13.200 2.218 8.912 1.00 93.88 172 LYS A CA 1
ATOM 1343 C C . LYS A 1 172 ? 12.502 1.242 7.962 1.00 93.88 172 LYS A C 1
ATOM 1345 O O . LYS A 1 172 ? 12.192 0.128 8.376 1.00 93.88 172 LYS A O 1
ATOM 1350 N N . ALA A 1 173 ? 12.322 1.621 6.699 1.00 95.06 173 ALA A N 1
ATOM 1351 C CA . ALA A 1 173 ? 11.703 0.792 5.667 1.00 95.06 173 ALA A CA 1
ATOM 1352 C C . ALA A 1 173 ? 12.524 -0.475 5.353 1.00 95.06 173 ALA A C 1
ATOM 1354 O O . ALA A 1 173 ? 11.958 -1.557 5.205 1.00 95.06 173 ALA A O 1
ATOM 1355 N N . LEU A 1 174 ? 13.859 -0.394 5.370 1.00 94.19 174 LEU A N 1
ATOM 1356 C CA . LEU A 1 174 ? 14.754 -1.553 5.234 1.00 94.19 174 LEU A CA 1
ATOM 1357 C C . LEU A 1 174 ? 14.581 -2.591 6.354 1.00 94.19 174 LEU A C 1
ATOM 1359 O O . LEU A 1 174 ? 14.828 -3.779 6.155 1.00 94.19 174 LEU A O 1
ATOM 1363 N N . ARG A 1 175 ? 14.116 -2.160 7.530 1.00 92.50 175 ARG A N 1
ATOM 1364 C CA . ARG A 1 175 ? 13.794 -3.032 8.672 1.00 92.50 175 ARG A CA 1
ATOM 1365 C C . ARG A 1 175 ? 12.315 -3.411 8.727 1.00 92.50 175 ARG A C 1
ATOM 1367 O O . ARG A 1 175 ? 11.890 -4.084 9.662 1.00 92.50 175 ARG A O 1
ATOM 1374 N N . SER A 1 176 ? 11.517 -2.974 7.754 1.00 91.62 176 SER A N 1
ATOM 1375 C CA . SER A 1 176 ? 10.098 -3.296 7.718 1.00 91.62 176 SER A CA 1
ATOM 1376 C C . SER A 1 176 ? 9.882 -4.789 7.493 1.00 91.62 176 SER A C 1
ATOM 1378 O O . SER A 1 176 ? 10.594 -5.449 6.734 1.00 91.62 176 SER A O 1
ATOM 1380 N N . LYS A 1 177 ? 8.840 -5.327 8.127 1.00 90.06 177 LYS A N 1
ATOM 1381 C CA . LYS A 1 177 ? 8.343 -6.678 7.841 1.00 90.06 177 LYS A CA 1
ATOM 1382 C C . LYS A 1 177 ? 7.509 -6.725 6.564 1.00 90.06 177 LYS A C 1
ATOM 1384 O O . LYS A 1 177 ? 7.243 -7.811 6.058 1.00 90.06 177 LYS A O 1
ATOM 1389 N N . ASN A 1 178 ? 7.104 -5.572 6.030 1.00 92.19 178 ASN A N 1
ATOM 1390 C CA . ASN A 1 178 ? 6.458 -5.506 4.732 1.00 92.19 178 ASN A CA 1
ATOM 1391 C C . ASN A 1 178 ? 7.511 -5.721 3.634 1.00 92.19 178 ASN A C 1
ATOM 1393 O O . ASN A 1 178 ? 8.441 -4.934 3.469 1.00 92.19 178 ASN A O 1
ATOM 1397 N N . ASP A 1 179 ? 7.367 -6.824 2.903 1.00 93.19 179 ASP A N 1
ATOM 1398 C CA . ASP A 1 179 ? 8.300 -7.242 1.854 1.00 93.19 179 ASP A CA 1
ATOM 1399 C C . ASP A 1 179 ? 8.424 -6.217 0.718 1.00 93.19 179 ASP A C 1
ATOM 1401 O O . ASP A 1 179 ? 9.525 -5.954 0.239 1.00 93.19 179 ASP A O 1
ATOM 1405 N N . LEU A 1 180 ? 7.314 -5.576 0.336 1.00 95.50 180 LEU A N 1
ATOM 1406 C CA . LEU A 1 180 ? 7.314 -4.564 -0.718 1.00 95.50 180 LEU A CA 1
ATOM 1407 C C . LEU A 1 180 ? 7.942 -3.247 -0.242 1.00 95.50 180 LEU A C 1
ATOM 1409 O O . LEU A 1 180 ? 8.759 -2.679 -0.957 1.00 95.50 180 LEU A O 1
ATOM 1413 N N . GLU A 1 181 ? 7.623 -2.792 0.974 1.00 96.31 181 GLU A N 1
ATOM 1414 C CA . GLU A 1 181 ? 8.247 -1.599 1.576 1.00 96.31 181 GLU A CA 1
ATOM 1415 C C . GLU A 1 181 ? 9.775 -1.753 1.649 1.00 96.31 181 GLU A C 1
ATOM 1417 O O . GLU A 1 181 ? 10.517 -0.861 1.234 1.00 96.31 181 GLU A O 1
ATOM 1422 N N . LYS A 1 182 ? 10.249 -2.925 2.101 1.00 95.69 182 LYS A N 1
ATOM 1423 C CA . LYS A 1 182 ? 11.680 -3.251 2.161 1.00 95.69 182 LYS A CA 1
ATOM 1424 C C . LYS A 1 182 ? 12.317 -3.291 0.771 1.00 95.69 182 LYS A C 1
ATOM 1426 O O . LYS A 1 182 ? 13.418 -2.769 0.595 1.00 95.69 182 LYS A O 1
ATOM 1431 N N . ALA A 1 183 ? 11.648 -3.894 -0.213 1.00 96.62 183 ALA A N 1
ATOM 1432 C CA . ALA A 1 183 ? 12.127 -3.959 -1.593 1.00 96.62 183 ALA A CA 1
ATOM 1433 C C . ALA A 1 183 ? 12.279 -2.560 -2.216 1.00 96.62 183 ALA A C 1
ATOM 1435 O O . ALA A 1 183 ? 13.335 -2.245 -2.764 1.00 96.62 183 ALA A O 1
ATOM 1436 N N . LEU A 1 184 ? 11.265 -1.702 -2.059 1.00 97.56 184 LEU A N 1
ATOM 1437 C CA . LEU A 1 184 ? 11.282 -0.311 -2.523 1.00 97.56 184 LEU A CA 1
ATOM 1438 C C . LEU A 1 184 ? 12.420 0.484 -1.874 1.00 97.56 184 LEU A C 1
ATOM 1440 O O . LEU A 1 184 ? 13.169 1.170 -2.566 1.00 97.56 184 LEU A O 1
ATOM 1444 N N . ALA A 1 185 ? 12.602 0.343 -0.559 1.00 96.69 185 ALA A N 1
ATOM 1445 C CA . ALA A 1 185 ? 13.691 1.003 0.157 1.00 96.69 185 ALA A CA 1
ATOM 1446 C C . ALA A 1 185 ? 15.079 0.497 -0.265 1.00 96.69 185 ALA A C 1
ATOM 1448 O O . ALA A 1 185 ? 16.018 1.285 -0.353 1.00 96.69 185 ALA A O 1
ATOM 1449 N N . SER A 1 186 ? 15.205 -0.800 -0.562 1.00 96.00 186 SER A N 1
ATOM 1450 C CA . SER A 1 186 ? 16.451 -1.403 -1.052 1.00 96.00 186 SER A CA 1
ATOM 1451 C C . SER A 1 186 ? 16.843 -0.836 -2.413 1.00 96.00 186 SER A C 1
ATOM 1453 O O . SER A 1 186 ? 17.971 -0.376 -2.577 1.00 96.00 186 SER A O 1
ATOM 1455 N N . GLN A 1 187 ? 15.897 -0.796 -3.358 1.00 96.81 187 GLN A N 1
ATOM 1456 C CA . GLN A 1 187 ? 16.113 -0.201 -4.676 1.00 96.81 187 GLN A CA 1
ATOM 1457 C C . GLN A 1 187 ? 16.449 1.293 -4.560 1.00 96.81 187 GLN A C 1
ATOM 1459 O O . GLN A 1 187 ? 17.435 1.740 -5.134 1.00 96.81 187 GLN A O 1
ATOM 1464 N N . ALA A 1 188 ? 15.698 2.063 -3.766 1.00 96.44 188 ALA A N 1
ATOM 1465 C CA . ALA A 1 188 ? 15.939 3.498 -3.594 1.00 96.44 188 ALA A CA 1
ATOM 1466 C C . ALA A 1 188 ? 17.314 3.803 -2.968 1.00 96.44 188 ALA A C 1
ATOM 1468 O O . ALA A 1 188 ? 18.004 4.754 -3.353 1.00 96.44 188 ALA A O 1
ATOM 1469 N N . LEU A 1 189 ? 17.753 2.981 -2.009 1.00 95.00 189 LEU A N 1
ATOM 1470 C CA . LEU A 1 189 ? 19.082 3.118 -1.422 1.00 95.00 189 LEU A CA 1
ATOM 1471 C C . LEU A 1 189 ? 20.187 2.770 -2.434 1.00 95.00 189 LEU A C 1
ATOM 1473 O O . LEU A 1 189 ? 21.225 3.434 -2.457 1.00 95.00 189 LEU A O 1
ATOM 1477 N N . TYR A 1 190 ? 19.966 1.769 -3.285 1.00 95.12 190 TYR A N 1
ATOM 1478 C CA . TYR A 1 190 ? 20.903 1.418 -4.349 1.00 95.12 190 TYR A CA 1
ATOM 1479 C C . TYR A 1 190 ? 20.972 2.488 -5.440 1.00 95.12 190 TYR A C 1
ATOM 1481 O O . TYR A 1 190 ? 22.063 2.900 -5.811 1.00 95.12 190 TYR A O 1
ATOM 1489 N N . GLU A 1 191 ? 19.844 3.029 -5.892 1.00 94.62 191 GLU A N 1
ATOM 1490 C CA . GLU A 1 191 ? 19.810 4.121 -6.878 1.00 94.62 191 GLU A CA 1
ATOM 1491 C C . GLU A 1 191 ? 20.540 5.379 -6.383 1.00 94.62 191 GLU A C 1
ATOM 1493 O O . GLU A 1 191 ? 21.129 6.109 -7.176 1.00 94.62 191 GLU A O 1
ATOM 1498 N N . SER A 1 192 ? 20.542 5.624 -5.069 1.00 92.12 192 SER A N 1
ATOM 1499 C CA . SER A 1 192 ? 21.212 6.788 -4.476 1.00 92.12 192 SER A CA 1
ATOM 1500 C C . SER A 1 192 ? 22.693 6.573 -4.144 1.00 92.12 192 SER A C 1
ATOM 1502 O O . SER A 1 192 ? 23.454 7.540 -4.138 1.00 92.12 192 SER A O 1
ATOM 1504 N N . ARG A 1 193 ? 23.128 5.342 -3.835 1.00 92.19 193 ARG A N 1
ATOM 1505 C CA . ARG A 1 193 ? 24.498 5.058 -3.345 1.00 92.19 193 ARG A CA 1
ATOM 1506 C C . ARG A 1 193 ? 25.264 3.988 -4.127 1.00 92.19 193 ARG A C 1
ATOM 1508 O O . ARG A 1 193 ? 26.414 3.701 -3.794 1.00 92.19 193 ARG A O 1
ATOM 1515 N N . GLY A 1 194 ? 24.646 3.394 -5.141 1.00 92.44 194 GLY A N 1
ATOM 1516 C CA . GLY A 1 194 ? 25.184 2.288 -5.928 1.00 92.44 194 GLY A CA 1
ATOM 1517 C C . GLY A 1 194 ? 25.533 1.064 -5.081 1.00 92.44 194 GLY A C 1
ATOM 1518 O O . GLY A 1 194 ? 24.978 0.834 -4.001 1.00 92.44 194 GLY A O 1
ATOM 1519 N N . GLU A 1 195 ? 26.523 0.305 -5.545 1.00 93.19 195 GLU A N 1
ATOM 1520 C CA . GLU A 1 195 ? 26.983 -0.953 -4.939 1.00 93.19 195 GLU A CA 1
ATOM 1521 C C . GLU A 1 195 ? 27.417 -0.826 -3.469 1.00 93.19 195 GLU A C 1
ATOM 1523 O O . GLU A 1 195 ? 27.310 -1.783 -2.702 1.00 93.19 195 GLU A O 1
ATOM 1528 N N . GLN A 1 196 ? 27.834 0.367 -3.026 1.00 93.06 196 GLN A N 1
ATOM 1529 C CA . GLN A 1 196 ? 28.221 0.621 -1.630 1.00 93.06 196 GLN A CA 1
ATOM 1530 C C . GLN A 1 196 ? 27.067 0.389 -0.641 1.00 93.06 196 GLN A C 1
ATOM 1532 O O . GLN A 1 196 ? 27.293 0.200 0.556 1.00 93.06 196 GLN A O 1
ATOM 1537 N N . SER A 1 197 ? 25.823 0.408 -1.123 1.00 93.06 197 SER A N 1
ATOM 1538 C CA . SER A 1 197 ? 24.635 0.136 -0.316 1.00 93.06 197 SER A CA 1
ATOM 1539 C C . SER A 1 197 ? 24.370 -1.349 -0.059 1.00 93.06 197 SER A C 1
ATOM 1541 O O . SER A 1 197 ? 23.661 -1.664 0.898 1.00 93.06 197 SER A O 1
ATOM 1543 N N . LEU A 1 198 ? 24.936 -2.268 -0.853 1.00 93.12 198 LEU A N 1
ATOM 1544 C CA . LEU A 1 198 ? 24.549 -3.686 -0.843 1.00 93.12 198 LEU A CA 1
ATOM 1545 C C . LEU A 1 198 ? 24.790 -4.362 0.512 1.00 93.12 198 LEU A C 1
ATOM 1547 O O . LEU A 1 198 ? 23.926 -5.088 1.000 1.00 93.12 198 LEU A O 1
ATOM 1551 N N . ASP A 1 199 ? 25.925 -4.086 1.159 1.00 91.69 199 ASP A N 1
ATOM 1552 C CA . ASP A 1 199 ? 26.227 -4.618 2.497 1.00 91.69 199 ASP A CA 1
ATOM 1553 C C . ASP A 1 199 ? 25.215 -4.121 3.541 1.00 91.69 199 ASP A C 1
ATOM 1555 O O . ASP A 1 199 ? 24.763 -4.877 4.402 1.00 91.69 199 ASP A O 1
ATOM 1559 N N . ARG A 1 200 ? 24.784 -2.861 3.427 1.00 91.94 200 ARG A N 1
ATOM 1560 C CA . ARG A 1 200 ? 23.784 -2.274 4.322 1.00 91.94 200 ARG A CA 1
ATOM 1561 C C . ARG A 1 200 ? 22.399 -2.878 4.105 1.00 91.94 200 ARG A C 1
ATOM 1563 O O . ARG A 1 200 ? 21.737 -3.214 5.085 1.00 91.94 200 ARG A O 1
ATOM 1570 N N . ILE A 1 201 ? 21.995 -3.058 2.846 1.00 92.31 201 ILE A N 1
ATOM 1571 C CA . ILE A 1 201 ? 20.740 -3.726 2.477 1.00 92.31 201 ILE A CA 1
ATOM 1572 C C . ILE A 1 201 ? 20.735 -5.147 3.049 1.00 92.31 201 ILE A C 1
ATOM 1574 O O . ILE A 1 201 ? 19.812 -5.511 3.775 1.00 92.31 201 ILE A O 1
ATOM 1578 N N . TYR A 1 202 ? 21.807 -5.912 2.830 1.00 89.81 202 TYR A N 1
ATOM 1579 C CA . TYR A 1 202 ? 21.935 -7.285 3.321 1.00 89.81 202 TYR A CA 1
ATOM 1580 C C . TYR A 1 202 ? 21.860 -7.391 4.854 1.00 89.81 202 TYR A C 1
ATOM 1582 O O . TYR A 1 202 ? 21.181 -8.266 5.392 1.00 89.81 202 TYR A O 1
ATOM 1590 N N . ARG A 1 203 ? 22.530 -6.485 5.579 1.00 86.69 203 ARG A N 1
ATOM 1591 C CA . ARG A 1 203 ? 22.573 -6.495 7.053 1.00 86.69 203 ARG A CA 1
ATOM 1592 C C . ARG A 1 203 ? 21.280 -6.041 7.726 1.00 86.69 203 ARG A C 1
ATOM 1594 O O . ARG A 1 203 ? 21.116 -6.300 8.916 1.00 86.69 203 ARG A O 1
ATOM 1601 N N . SER A 1 204 ? 20.397 -5.343 7.013 1.00 78.50 204 SER A N 1
ATOM 1602 C CA . SER A 1 204 ? 19.201 -4.727 7.604 1.00 78.50 204 SER A CA 1
ATOM 1603 C C . SER A 1 204 ? 18.159 -5.730 8.129 1.00 78.50 204 SER A C 1
ATOM 1605 O O . SER A 1 204 ? 17.345 -5.352 8.963 1.00 78.50 204 SER A O 1
ATOM 1607 N N . GLU A 1 205 ? 18.225 -6.986 7.679 1.00 66.00 205 GLU A N 1
ATOM 1608 C CA . GLU A 1 205 ? 17.652 -8.244 8.198 1.00 66.00 205 GLU A CA 1
ATOM 1609 C C . GLU A 1 205 ? 17.565 -9.187 6.983 1.00 66.00 205 GLU A C 1
ATOM 1611 O O . GLU A 1 205 ? 17.199 -8.710 5.905 1.00 66.00 205 GLU A O 1
ATOM 1616 N N . PRO A 1 206 ? 17.844 -10.499 7.101 1.00 62.88 206 PRO A N 1
ATOM 1617 C CA . PRO A 1 206 ? 17.819 -11.406 5.956 1.00 62.88 206 PRO A CA 1
ATOM 1618 C C . PRO A 1 206 ? 16.384 -11.554 5.425 1.00 62.88 206 PRO A C 1
ATOM 1620 O O . PRO A 1 206 ? 15.627 -12.360 5.942 1.00 62.88 206 PRO A O 1
ATOM 1623 N N . PHE A 1 207 ? 16.037 -10.736 4.427 1.00 72.00 207 PHE A N 1
ATOM 1624 C CA . PHE A 1 207 ? 14.825 -10.712 3.590 1.00 72.00 207 PHE A CA 1
ATOM 1625 C C . PHE A 1 207 ? 13.484 -10.942 4.313 1.00 72.00 207 PHE A C 1
ATOM 1627 O O . PHE A 1 207 ? 13.180 -12.032 4.786 1.00 72.00 207 PHE A O 1
ATOM 1634 N N . SER A 1 208 ? 12.607 -9.930 4.322 1.00 76.12 208 SER A N 1
ATOM 1635 C CA . SER A 1 208 ? 11.247 -10.076 4.877 1.00 76.12 208 SER A CA 1
ATOM 1636 C C . SER A 1 208 ? 10.322 -10.924 3.994 1.00 76.12 208 SER A C 1
ATOM 1638 O O . SER A 1 208 ?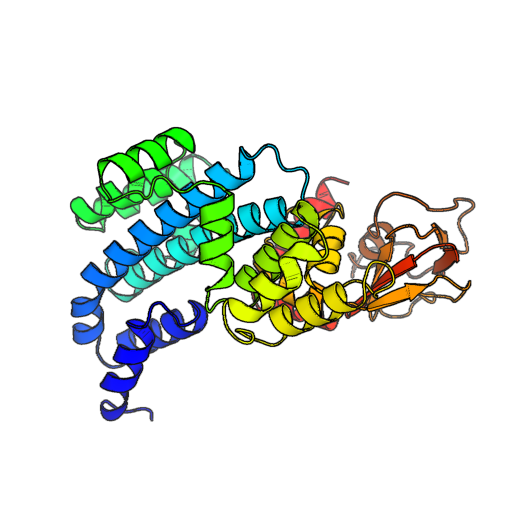 9.249 -11.328 4.445 1.00 76.12 208 SER A O 1
ATOM 1640 N N . GLY A 1 209 ? 10.733 -11.232 2.761 1.00 88.12 209 GLY A N 1
ATOM 1641 C CA . GLY A 1 209 ? 9.990 -12.080 1.842 1.00 88.12 209 GLY A CA 1
ATOM 1642 C C . GLY A 1 209 ? 10.673 -12.252 0.478 1.00 88.12 209 GLY A C 1
ATOM 1643 O O . GLY A 1 209 ? 11.848 -11.905 0.310 1.00 88.12 209 GLY A O 1
ATOM 1644 N N . PRO A 1 210 ? 9.973 -12.864 -0.494 1.00 91.62 210 PRO A N 1
ATOM 1645 C CA . PRO A 1 210 ? 10.528 -13.161 -1.811 1.00 91.62 210 PRO A CA 1
ATOM 1646 C C . PRO A 1 210 ? 10.857 -11.913 -2.643 1.00 91.62 210 PRO A C 1
ATOM 1648 O O . PRO A 1 210 ? 11.832 -11.951 -3.388 1.00 91.62 210 PRO A O 1
ATOM 1651 N N . ILE A 1 211 ? 10.108 -10.814 -2.505 1.00 94.44 211 ILE A N 1
ATOM 1652 C CA . ILE A 1 211 ? 10.278 -9.611 -3.336 1.00 94.44 211 ILE A CA 1
ATOM 1653 C C . ILE A 1 211 ? 11.578 -8.900 -2.971 1.00 94.44 211 ILE A C 1
ATOM 1655 O O . ILE A 1 211 ? 12.412 -8.644 -3.837 1.00 94.44 211 ILE A O 1
ATOM 1659 N N . SER A 1 212 ? 11.788 -8.621 -1.683 1.00 94.12 212 SER A N 1
ATOM 1660 C CA . SER A 1 212 ? 13.018 -7.985 -1.197 1.00 94.12 212 SER A CA 1
ATOM 1661 C C . SER A 1 212 ? 14.258 -8.828 -1.501 1.00 94.12 212 SER A C 1
ATOM 1663 O O . SER A 1 212 ? 15.313 -8.283 -1.829 1.00 94.12 212 SER A O 1
ATOM 1665 N N . ARG A 1 213 ? 14.125 -10.161 -1.466 1.00 93.44 213 ARG A N 1
ATOM 1666 C CA . ARG A 1 213 ? 15.187 -11.085 -1.877 1.00 93.44 213 ARG A CA 1
ATOM 1667 C C . ARG A 1 213 ? 15.508 -10.981 -3.364 1.00 93.44 213 ARG A C 1
ATOM 1669 O O . ARG A 1 213 ? 16.681 -10.904 -3.714 1.00 93.44 213 ARG A O 1
ATOM 1676 N N . GLU A 1 214 ? 14.500 -11.008 -4.229 1.00 94.25 214 GLU A N 1
ATOM 1677 C CA . GLU A 1 214 ? 14.684 -10.918 -5.681 1.00 94.25 214 GLU A CA 1
ATOM 1678 C C . GLU A 1 214 ? 15.323 -9.587 -6.087 1.00 94.25 214 GLU A C 1
ATOM 1680 O O . GLU A 1 214 ? 16.268 -9.582 -6.876 1.00 94.25 214 GLU A O 1
ATOM 1685 N N . VAL A 1 215 ? 14.883 -8.477 -5.484 1.00 95.56 215 VAL A N 1
ATOM 1686 C CA . VAL A 1 215 ? 15.498 -7.158 -5.687 1.00 95.56 215 VAL A CA 1
ATOM 1687 C C . VAL A 1 215 ? 16.966 -7.184 -5.283 1.00 95.56 215 VAL A C 1
ATOM 1689 O O . VAL A 1 215 ? 17.819 -6.871 -6.102 1.00 95.56 215 VAL A O 1
ATOM 1692 N N . TYR A 1 216 ? 17.298 -7.633 -4.071 1.00 94.56 216 TYR A N 1
ATOM 1693 C CA . TYR A 1 216 ? 18.696 -7.693 -3.635 1.00 94.56 216 TYR A CA 1
ATOM 1694 C C . TYR A 1 216 ? 19.576 -8.557 -4.548 1.00 94.56 216 TYR A C 1
ATOM 1696 O O . TYR A 1 216 ? 20.698 -8.167 -4.873 1.00 94.56 216 TYR A O 1
ATOM 1704 N N . LEU A 1 217 ? 19.083 -9.730 -4.961 1.00 93.81 217 LEU A N 1
ATOM 1705 C CA . LEU A 1 217 ? 19.822 -10.616 -5.859 1.00 93.81 217 LEU A CA 1
ATOM 1706 C C . LEU A 1 217 ? 20.052 -9.973 -7.226 1.00 93.81 217 LEU A C 1
ATOM 1708 O O . LEU A 1 217 ? 21.145 -10.121 -7.762 1.00 93.81 217 LEU A O 1
ATOM 1712 N N . SER A 1 218 ? 19.057 -9.258 -7.755 1.00 94.69 218 SER A N 1
ATOM 1713 C CA . SER A 1 218 ? 19.179 -8.527 -9.020 1.00 94.69 218 SER A CA 1
ATOM 1714 C C . SER A 1 218 ? 20.217 -7.418 -8.881 1.00 94.69 218 SER A C 1
ATOM 1716 O O . SER A 1 218 ? 21.209 -7.423 -9.596 1.00 94.69 218 SER A O 1
ATOM 1718 N N . LEU A 1 219 ? 20.094 -6.565 -7.860 1.00 94.81 219 LEU A N 1
ATOM 1719 C CA . LEU A 1 219 ? 21.044 -5.481 -7.588 1.00 94.81 219 LEU A CA 1
ATOM 1720 C C . LEU A 1 219 ? 22.489 -5.975 -7.399 1.00 94.81 219 LEU A C 1
ATOM 1722 O O . LEU A 1 219 ? 23.437 -5.303 -7.792 1.00 94.81 219 LEU A O 1
ATOM 1726 N N . SER A 1 220 ? 22.668 -7.168 -6.827 1.00 93.50 220 SER A N 1
ATOM 1727 C CA . SER A 1 220 ? 23.990 -7.780 -6.630 1.00 93.50 220 SER A CA 1
ATOM 1728 C C . SER A 1 220 ? 24.637 -8.287 -7.927 1.00 93.50 220 SER A C 1
ATOM 1730 O O . SER A 1 220 ? 25.830 -8.580 -7.926 1.00 93.50 220 SER A O 1
ATOM 1732 N N . GLN A 1 221 ? 23.875 -8.422 -9.017 1.00 93.12 221 GLN A N 1
ATOM 1733 C CA . GLN A 1 221 ? 24.391 -8.779 -10.346 1.00 93.12 221 GLN A CA 1
ATOM 1734 C C . GLN A 1 221 ? 24.933 -7.561 -11.116 1.00 93.12 221 GLN A C 1
ATOM 1736 O O . GLN A 1 221 ? 25.576 -7.743 -12.147 1.00 93.12 221 GLN A O 1
ATOM 1741 N N . GLY A 1 222 ? 24.722 -6.337 -10.616 1.00 89.81 222 GLY A N 1
ATOM 1742 C CA . GLY A 1 222 ? 25.138 -5.101 -11.285 1.00 89.81 222 GLY A CA 1
ATOM 1743 C C . GLY A 1 222 ? 24.181 -4.675 -12.404 1.00 89.81 222 GLY A C 1
ATOM 1744 O O . GLY A 1 222 ? 23.077 -5.185 -12.516 1.00 89.81 222 GLY A O 1
ATOM 1745 N N . ALA A 1 223 ? 24.589 -3.723 -13.244 1.00 83.62 223 ALA A N 1
ATOM 1746 C CA . ALA A 1 223 ? 23.690 -3.044 -14.191 1.00 83.62 223 ALA A CA 1
ATOM 1747 C C . ALA A 1 223 ? 23.067 -3.930 -15.295 1.00 83.62 223 ALA A C 1
ATOM 1749 O O . ALA A 1 223 ? 22.127 -3.495 -15.951 1.00 83.62 223 ALA A O 1
ATOM 1750 N N . GLU A 1 224 ? 23.578 -5.144 -15.519 1.00 84.50 224 GLU A N 1
ATOM 1751 C CA . GLU A 1 224 ? 23.123 -6.046 -16.593 1.00 84.50 224 GLU A CA 1
ATOM 1752 C C . GLU A 1 224 ? 22.064 -7.069 -16.133 1.00 84.50 224 GLU A C 1
ATOM 1754 O O . GLU A 1 224 ? 21.832 -8.078 -16.802 1.00 84.50 224 GLU A O 1
ATOM 1759 N N . HIS A 1 225 ? 21.411 -6.850 -14.987 1.00 90.75 225 HIS A N 1
ATOM 1760 C CA . HIS A 1 225 ? 20.344 -7.739 -14.529 1.00 90.75 225 HIS A CA 1
ATOM 1761 C C . HIS A 1 225 ? 19.030 -7.510 -15.293 1.00 90.75 225 HIS A C 1
ATOM 1763 O O . HIS A 1 225 ? 18.703 -6.400 -15.710 1.00 90.75 225 HIS A O 1
ATOM 1769 N N . ALA A 1 226 ? 18.221 -8.565 -15.423 1.00 90.62 226 ALA A N 1
ATOM 1770 C CA . ALA A 1 226 ? 16.835 -8.422 -15.872 1.00 90.62 226 ALA A CA 1
ATOM 1771 C C . ALA A 1 226 ? 16.040 -7.539 -14.896 1.00 90.62 226 ALA A C 1
ATOM 1773 O O . ALA A 1 226 ? 16.366 -7.495 -13.706 1.00 90.62 226 ALA A O 1
ATOM 1774 N N . LEU A 1 227 ? 14.981 -6.872 -15.371 1.00 95.25 227 LEU A N 1
ATOM 1775 C CA . LEU A 1 227 ? 14.202 -5.969 -14.520 1.00 95.25 227 LEU A CA 1
ATOM 1776 C C . LEU A 1 227 ? 13.650 -6.677 -13.277 1.00 95.25 227 LEU A C 1
ATOM 1778 O O . LEU A 1 227 ? 12.856 -7.628 -13.344 1.00 95.25 227 LEU A O 1
ATOM 1782 N N . ASN A 1 228 ? 14.025 -6.161 -12.116 1.00 96.19 228 ASN A N 1
ATOM 1783 C CA . ASN A 1 228 ? 13.553 -6.667 -10.841 1.00 96.19 228 ASN A CA 1
ATOM 1784 C C . ASN A 1 228 ? 12.102 -6.202 -10.569 1.00 96.19 228 ASN A C 1
ATOM 1786 O O . ASN A 1 228 ? 11.559 -5.374 -11.308 1.00 96.19 228 ASN A O 1
ATOM 1790 N N . PRO A 1 229 ? 11.416 -6.736 -9.542 1.00 96.81 229 PRO A N 1
ATOM 1791 C CA . PRO A 1 229 ? 10.022 -6.380 -9.275 1.00 96.81 229 PRO A CA 1
ATOM 1792 C C . PRO A 1 229 ? 9.755 -4.881 -9.073 1.00 96.81 229 PRO A C 1
ATOM 1794 O O . PRO A 1 229 ? 8.691 -4.398 -9.458 1.00 96.81 229 PRO A O 1
ATOM 1797 N N . VAL A 1 230 ? 10.691 -4.135 -8.475 1.00 97.62 230 VAL A N 1
ATOM 1798 C CA . VAL A 1 230 ? 10.523 -2.691 -8.249 1.00 97.62 230 VAL A CA 1
ATOM 1799 C C . VAL A 1 230 ? 10.671 -1.924 -9.555 1.00 97.62 230 VAL A C 1
ATOM 1801 O O . VAL A 1 230 ? 9.879 -1.031 -9.829 1.00 97.62 230 VAL A O 1
ATOM 1804 N N . GLU A 1 231 ? 11.622 -2.294 -10.400 1.00 96.94 231 GLU A N 1
ATOM 1805 C CA . GLU A 1 231 ? 11.789 -1.650 -11.705 1.00 96.94 231 GLU A CA 1
ATOM 1806 C C . GLU A 1 231 ? 10.608 -1.946 -12.629 1.00 96.94 231 GLU A C 1
ATOM 1808 O O . GLU A 1 231 ? 10.113 -1.049 -13.308 1.00 96.94 231 GLU A O 1
ATOM 1813 N N . ARG A 1 232 ? 10.063 -3.168 -12.575 1.00 97.31 232 ARG A N 1
ATOM 1814 C CA . ARG A 1 232 ? 8.792 -3.498 -13.232 1.00 97.31 232 ARG A CA 1
ATOM 1815 C C . ARG A 1 232 ? 7.658 -2.603 -12.728 1.00 97.31 232 ARG A C 1
ATOM 1817 O O . ARG A 1 232 ? 6.919 -2.068 -13.547 1.00 97.31 232 ARG A O 1
ATOM 1824 N N . LEU A 1 233 ? 7.549 -2.356 -11.418 1.00 97.31 233 LEU A N 1
ATOM 1825 C CA . LEU A 1 233 ? 6.586 -1.383 -10.877 1.00 97.31 233 LEU A CA 1
ATOM 1826 C C . LEU A 1 233 ? 6.814 0.035 -11.416 1.00 97.31 233 LEU A C 1
ATOM 1828 O O . LEU A 1 233 ? 5.834 0.715 -11.708 1.00 97.31 233 LEU A O 1
ATOM 1832 N N . VAL A 1 234 ? 8.066 0.480 -11.577 1.00 96.06 234 VAL A N 1
ATOM 1833 C CA . VAL A 1 234 ? 8.384 1.791 -12.177 1.00 96.06 234 VAL A CA 1
ATOM 1834 C C . VAL A 1 234 ? 7.869 1.860 -13.615 1.00 96.06 234 VAL A C 1
ATOM 1836 O O . VAL A 1 234 ? 7.241 2.855 -13.982 1.00 96.06 234 VAL A O 1
ATOM 1839 N N . VAL A 1 235 ? 8.069 0.804 -14.410 1.00 94.62 235 VAL A N 1
ATOM 1840 C CA . VAL A 1 235 ? 7.557 0.733 -15.789 1.00 94.62 235 VAL A CA 1
ATOM 1841 C C . VAL A 1 235 ? 6.027 0.776 -15.798 1.00 94.62 235 VAL A C 1
ATOM 1843 O O . VAL A 1 235 ? 5.452 1.613 -16.488 1.00 94.62 235 VAL A O 1
ATOM 1846 N N . LEU A 1 236 ? 5.357 -0.037 -14.969 1.00 93.88 236 LEU A N 1
ATOM 1847 C CA . LEU A 1 236 ? 3.891 -0.024 -14.848 1.00 93.88 236 LEU A CA 1
ATOM 1848 C C . LEU A 1 236 ? 3.366 1.359 -14.443 1.00 93.88 236 LEU A C 1
ATOM 1850 O O . LEU A 1 236 ? 2.401 1.852 -15.013 1.00 93.88 236 LEU A O 1
ATOM 1854 N N . LYS A 1 237 ? 4.019 2.025 -13.488 1.00 93.69 237 LYS A N 1
ATOM 1855 C CA . LYS A 1 237 ? 3.626 3.361 -13.019 1.00 93.69 237 LYS A CA 1
ATOM 1856 C C . LYS A 1 237 ? 3.905 4.484 -14.012 1.00 93.69 237 LYS A C 1
ATOM 1858 O O . LYS A 1 237 ? 3.420 5.595 -13.806 1.00 93.69 237 LYS A O 1
ATOM 1863 N N . SER A 1 238 ? 4.668 4.204 -15.062 1.00 90.19 238 SER A N 1
ATOM 1864 C CA . SER A 1 238 ? 4.928 5.145 -16.152 1.00 90.19 238 SER A CA 1
ATOM 1865 C C . SER A 1 238 ? 3.921 4.996 -17.297 1.00 90.19 238 SER A C 1
ATOM 1867 O O . SER A 1 238 ? 3.809 5.899 -18.124 1.00 90.19 238 SER A O 1
ATOM 1869 N N . ASP A 1 239 ? 3.167 3.892 -17.339 1.00 87.75 239 ASP A N 1
ATOM 1870 C CA . ASP A 1 239 ? 2.142 3.651 -18.355 1.00 87.75 239 ASP A CA 1
ATOM 1871 C C . ASP A 1 239 ? 0.879 4.493 -18.113 1.00 87.75 239 ASP A C 1
ATOM 1873 O O . ASP A 1 239 ? 0.460 4.723 -16.979 1.00 87.75 239 ASP A O 1
ATOM 1877 N N . ILE A 1 240 ? 0.233 4.944 -19.190 1.00 81.56 240 ILE A N 1
ATOM 1878 C CA . ILE A 1 240 ? -0.908 5.861 -19.106 1.00 81.56 240 ILE A CA 1
ATOM 1879 C C . ILE A 1 240 ? -2.141 5.260 -18.423 1.00 81.56 240 ILE A C 1
ATOM 1881 O O . ILE A 1 240 ? -2.899 6.008 -17.805 1.00 81.56 240 ILE A O 1
ATOM 1885 N N . LEU A 1 241 ? -2.331 3.942 -18.516 1.00 81.62 241 LEU A N 1
ATOM 1886 C CA . LEU A 1 241 ? -3.479 3.235 -17.951 1.00 81.62 241 LEU A CA 1
ATOM 1887 C C . LEU A 1 241 ? -3.260 2.844 -16.502 1.00 81.62 241 LEU A C 1
ATOM 1889 O O . LEU A 1 241 ? -4.206 2.767 -15.722 1.00 81.62 241 LEU A O 1
ATOM 1893 N N . LEU A 1 242 ? -2.007 2.570 -16.154 1.00 88.81 242 LEU A N 1
ATOM 1894 C CA . LEU A 1 242 ? -1.652 1.991 -14.868 1.00 88.81 242 LEU A CA 1
ATOM 1895 C C . LEU A 1 242 ? -1.066 3.025 -13.896 1.00 88.81 242 LEU A C 1
ATOM 1897 O O . LEU A 1 242 ? -1.094 2.787 -12.689 1.00 88.81 242 LEU A O 1
ATOM 1901 N N . LYS A 1 243 ? -0.600 4.193 -14.366 1.00 89.19 243 LYS A N 1
ATOM 1902 C CA . LYS A 1 243 ? 0.013 5.245 -13.525 1.00 89.19 243 LYS A CA 1
ATOM 1903 C C . LYS A 1 243 ? -0.841 5.684 -12.333 1.00 89.19 243 LYS A C 1
ATOM 1905 O O . LYS A 1 243 ? -0.294 5.944 -11.256 1.00 89.19 243 LYS A O 1
ATOM 1910 N N . ASP A 1 244 ? -2.161 5.731 -12.515 1.00 89.88 244 ASP A N 1
ATOM 1911 C CA . ASP A 1 244 ? -3.118 6.207 -11.511 1.00 89.88 244 ASP A CA 1
ATOM 1912 C C . ASP A 1 244 ? -3.541 5.085 -10.536 1.00 89.88 244 ASP A C 1
ATOM 1914 O O . ASP A 1 244 ? -4.121 5.367 -9.488 1.00 89.88 244 ASP A O 1
ATOM 1918 N N . LEU A 1 245 ? -3.219 3.815 -10.825 1.00 91.94 245 LEU A N 1
ATOM 1919 C CA . LEU A 1 245 ? -3.488 2.692 -9.920 1.00 91.94 245 LEU A CA 1
ATOM 1920 C C . LEU A 1 245 ? -2.523 2.694 -8.732 1.00 91.94 245 LEU A C 1
ATOM 1922 O O . LEU A 1 245 ? -1.372 3.111 -8.855 1.00 91.94 245 LEU A O 1
ATOM 1926 N N . SER A 1 246 ? -2.964 2.191 -7.579 1.00 93.81 246 SER A N 1
ATOM 1927 C CA . SER A 1 246 ? -2.109 2.083 -6.392 1.00 93.81 246 SER A CA 1
ATOM 1928 C C . SER A 1 246 ? -0.909 1.156 -6.644 1.00 93.81 246 SER A C 1
ATOM 1930 O O . SER A 1 246 ? -0.987 0.180 -7.398 1.00 93.81 246 SER A O 1
ATOM 1932 N N . VAL A 1 247 ? 0.215 1.426 -5.980 1.00 95.88 247 VAL A N 1
ATOM 1933 C CA . VAL A 1 247 ? 1.396 0.546 -5.972 1.00 95.88 247 VAL A CA 1
ATOM 1934 C C . VAL A 1 247 ? 1.019 -0.836 -5.431 1.00 95.88 247 VAL A C 1
ATOM 1936 O O . VAL A 1 247 ? 1.526 -1.854 -5.902 1.00 95.88 247 VAL A O 1
ATOM 1939 N N . LEU A 1 248 ? 0.087 -0.889 -4.474 1.00 93.62 248 LEU A N 1
ATOM 1940 C CA . LEU A 1 248 ? -0.428 -2.142 -3.922 1.00 93.62 248 LEU A CA 1
ATOM 1941 C C . LEU A 1 248 ? -1.179 -2.985 -4.965 1.00 93.62 248 LEU A C 1
ATOM 1943 O O . LEU A 1 248 ? -0.991 -4.203 -4.987 1.00 93.62 248 LEU A O 1
ATOM 1947 N N . ASN A 1 249 ? -1.972 -2.360 -5.840 1.00 92.94 249 ASN A N 1
ATOM 1948 C CA . ASN A 1 249 ? -2.718 -3.056 -6.894 1.00 92.94 249 ASN A CA 1
ATOM 1949 C C . ASN A 1 249 ? -1.774 -3.583 -7.980 1.00 92.94 249 ASN A C 1
ATOM 1951 O O . ASN A 1 249 ? -1.890 -4.730 -8.409 1.00 92.94 249 ASN A O 1
ATOM 1955 N N . LEU A 1 250 ? -0.757 -2.799 -8.343 1.00 95.38 250 LEU A N 1
ATOM 1956 C CA . LEU A 1 250 ? 0.231 -3.181 -9.356 1.00 95.38 250 LEU A CA 1
ATOM 1957 C C . LEU A 1 250 ? 1.229 -4.250 -8.891 1.00 95.38 250 LEU A C 1
ATOM 1959 O O . LEU A 1 250 ? 1.998 -4.764 -9.704 1.00 95.38 250 LEU A O 1
ATOM 1963 N N . ARG A 1 251 ? 1.206 -4.640 -7.611 1.00 94.50 251 ARG A N 1
ATOM 1964 C CA . ARG A 1 251 ? 2.119 -5.643 -7.052 1.00 94.50 251 ARG A CA 1
ATOM 1965 C C . ARG A 1 251 ? 2.033 -6.999 -7.762 1.00 94.50 251 ARG A C 1
ATOM 1967 O O . ARG A 1 251 ? 3.077 -7.532 -8.124 1.00 94.50 251 ARG A O 1
ATOM 1974 N N . SER A 1 252 ? 0.838 -7.583 -7.925 1.00 93.00 252 SER A N 1
ATOM 1975 C CA . SER A 1 252 ? 0.707 -8.901 -8.584 1.00 93.00 252 SER A CA 1
ATOM 1976 C C . SER A 1 252 ? 1.132 -8.839 -10.062 1.00 93.00 252 SER A C 1
ATOM 1978 O O . SER A 1 252 ? 2.015 -9.614 -10.446 1.00 93.00 252 SER A O 1
ATOM 1980 N N . PRO A 1 253 ? 0.659 -7.857 -10.863 1.00 93.94 253 PRO A N 1
ATOM 1981 C CA . PRO A 1 253 ? 1.141 -7.652 -12.230 1.00 93.94 253 PRO A CA 1
ATOM 1982 C C . PRO A 1 253 ? 2.662 -7.494 -12.335 1.00 93.94 253 PRO A C 1
ATOM 1984 O O . PRO A 1 253 ? 3.293 -8.125 -13.184 1.00 93.94 253 PRO A O 1
ATOM 1987 N N . ALA A 1 254 ? 3.281 -6.715 -11.442 1.00 95.88 254 ALA A N 1
ATOM 1988 C CA . ALA A 1 254 ? 4.729 -6.537 -11.438 1.00 95.88 254 ALA A CA 1
ATOM 1989 C C . ALA A 1 254 ? 5.464 -7.860 -11.213 1.00 95.88 254 ALA A C 1
ATOM 1991 O O . ALA A 1 254 ? 6.380 -8.172 -11.964 1.00 95.88 254 ALA A O 1
ATOM 1992 N N . LEU A 1 255 ? 5.034 -8.672 -10.244 1.00 95.25 255 LEU A N 1
ATOM 1993 C CA . LEU A 1 255 ? 5.681 -9.952 -9.937 1.00 95.25 255 LEU A CA 1
ATOM 1994 C C . LEU A 1 255 ? 5.487 -10.999 -11.034 1.00 95.25 255 LEU A C 1
ATOM 1996 O O . LEU A 1 255 ? 6.410 -11.762 -11.320 1.00 95.25 255 LEU A O 1
ATOM 2000 N N . ALA A 1 256 ? 4.304 -11.034 -11.644 1.00 95.12 256 ALA A N 1
ATOM 2001 C CA . ALA A 1 256 ? 3.966 -11.992 -12.690 1.00 95.12 256 ALA A CA 1
ATOM 2002 C C . ALA A 1 256 ? 4.584 -11.636 -14.052 1.00 95.12 256 ALA A C 1
ATOM 2004 O O . ALA A 1 256 ? 4.754 -12.519 -14.897 1.00 95.12 256 ALA A O 1
ATOM 2005 N N . SER A 1 257 ? 4.906 -10.357 -14.268 1.00 94.69 257 SER A N 1
ATOM 2006 C CA . SER A 1 257 ? 5.396 -9.878 -15.556 1.00 94.69 257 SER A CA 1
ATOM 2007 C C . SER A 1 257 ? 6.825 -10.309 -15.870 1.00 94.69 257 SER A C 1
ATOM 2009 O O . SER A 1 257 ? 7.652 -10.504 -14.976 1.00 94.69 257 SER A O 1
ATOM 2011 N N . ARG A 1 258 ? 7.118 -10.460 -17.163 1.00 94.12 258 ARG A N 1
ATOM 2012 C CA . ARG A 1 258 ? 8.428 -10.870 -17.680 1.00 94.12 258 ARG A CA 1
ATOM 2013 C C . ARG A 1 258 ? 8.917 -9.881 -18.720 1.00 94.12 258 ARG A C 1
ATOM 2015 O O . ARG A 1 258 ? 8.174 -9.536 -19.631 1.00 94.12 258 ARG A O 1
ATOM 2022 N N . GLN A 1 259 ? 10.176 -9.482 -18.610 1.00 93.62 259 GLN A N 1
ATOM 2023 C CA . GLN A 1 259 ? 10.840 -8.731 -19.666 1.00 93.62 259 GLN A CA 1
ATOM 2024 C C . GLN A 1 259 ? 11.174 -9.660 -20.837 1.00 93.62 259 GLN A C 1
ATOM 2026 O O . GLN A 1 259 ? 11.643 -10.786 -20.640 1.00 93.62 259 GLN A O 1
ATOM 2031 N N . ARG A 1 260 ? 10.936 -9.179 -22.054 1.00 92.44 260 ARG A N 1
ATOM 2032 C CA . ARG A 1 260 ? 11.284 -9.838 -23.309 1.00 92.44 260 ARG A CA 1
ATOM 2033 C C . ARG A 1 260 ? 11.951 -8.857 -24.254 1.00 92.44 260 ARG A C 1
ATOM 2035 O O . ARG A 1 260 ? 11.619 -7.677 -24.267 1.00 92.44 260 ARG A O 1
ATOM 2042 N N . GLU A 1 261 ? 12.835 -9.395 -25.080 1.00 92.31 261 GLU A N 1
ATOM 2043 C CA . GLU A 1 261 ? 13.396 -8.693 -26.227 1.00 92.31 261 GLU A CA 1
ATOM 2044 C C . GLU A 1 261 ? 12.504 -8.913 -27.448 1.00 92.31 261 GLU A C 1
ATOM 2046 O O . GLU A 1 261 ? 12.094 -10.040 -27.745 1.00 92.31 261 GLU A O 1
ATOM 2051 N N . ALA A 1 262 ? 12.216 -7.836 -28.168 1.00 87.75 262 ALA A N 1
ATOM 2052 C CA . ALA A 1 262 ? 11.527 -7.878 -29.442 1.00 87.75 262 ALA A CA 1
ATOM 2053 C C . ALA A 1 262 ? 12.417 -8.550 -30.494 1.00 87.75 262 ALA A C 1
ATOM 2055 O O . ALA A 1 262 ? 13.573 -8.185 -30.700 1.00 87.75 262 ALA A O 1
ATOM 2056 N N . ASN A 1 263 ? 11.864 -9.544 -31.179 1.00 87.44 263 ASN A N 1
ATOM 2057 C CA . ASN A 1 263 ? 12.576 -10.378 -32.148 1.00 87.44 263 ASN A CA 1
ATOM 2058 C C . ASN A 1 263 ? 11.753 -10.610 -33.432 1.00 87.44 263 ASN A C 1
ATOM 2060 O O . ASN A 1 263 ? 11.937 -11.615 -34.120 1.00 87.44 263 ASN A O 1
ATOM 2064 N N . GLY A 1 264 ? 10.810 -9.713 -33.735 1.00 81.19 264 GLY A N 1
ATOM 2065 C CA . GLY A 1 264 ? 9.900 -9.817 -34.879 1.00 81.19 264 GLY A CA 1
ATOM 2066 C C . GLY A 1 264 ? 8.773 -10.840 -34.703 1.00 81.19 264 GLY A C 1
ATOM 2067 O O . GLY A 1 264 ? 8.028 -11.089 -35.6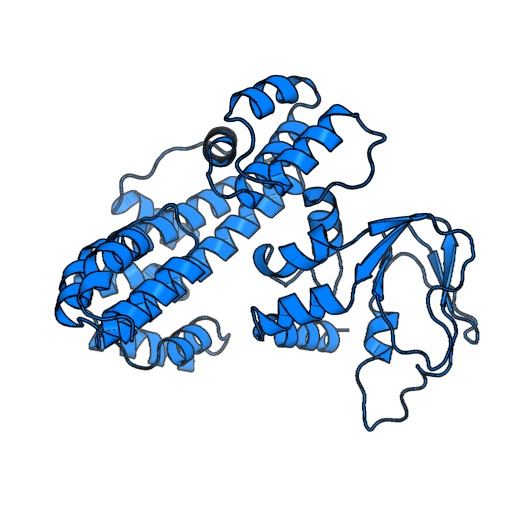54 1.00 81.19 264 GLY A O 1
ATOM 2068 N N . GLN A 1 265 ? 8.638 -11.458 -33.524 1.00 81.75 265 GLN A N 1
ATOM 2069 C CA . GLN A 1 265 ? 7.560 -12.405 -33.251 1.00 81.75 265 GLN A CA 1
ATOM 2070 C C . GLN A 1 265 ? 6.202 -11.705 -33.167 1.00 81.75 265 GLN A C 1
ATOM 2072 O O . GLN A 1 265 ? 6.072 -10.579 -32.680 1.00 81.75 265 GLN A O 1
ATOM 2077 N N . SER A 1 266 ? 5.183 -12.416 -33.653 1.00 80.19 266 SER A N 1
ATOM 2078 C CA . SER A 1 266 ? 3.788 -12.050 -33.437 1.00 80.19 266 SER A CA 1
ATOM 2079 C C . SER A 1 266 ? 3.470 -12.206 -31.953 1.00 80.19 266 SER A C 1
ATOM 2081 O O . SER A 1 266 ? 3.580 -13.305 -31.413 1.00 80.19 266 SER A O 1
ATOM 2083 N N . LEU A 1 267 ? 3.112 -11.103 -31.303 1.00 77.50 267 LEU A N 1
ATOM 2084 C CA . LEU A 1 267 ? 2.653 -11.082 -29.915 1.00 77.50 267 LEU A CA 1
ATOM 2085 C C . LEU A 1 267 ? 1.176 -11.454 -29.819 1.00 77.50 267 LEU A C 1
ATOM 2087 O O . LEU A 1 267 ? 0.741 -12.083 -28.861 1.00 77.50 267 LEU A O 1
ATOM 2091 N N . TYR A 1 268 ? 0.401 -11.055 -30.824 1.00 72.50 268 TYR A N 1
ATOM 2092 C CA . TYR A 1 268 ? -1.039 -11.239 -30.850 1.00 72.50 268 TYR A CA 1
ATOM 2093 C C . TYR A 1 268 ? -1.497 -11.565 -32.265 1.00 72.50 268 TYR A C 1
ATOM 2095 O O . TYR A 1 268 ? -1.213 -10.817 -33.204 1.00 72.50 268 TYR A O 1
ATOM 2103 N N . GLU A 1 269 ? -2.241 -12.662 -32.407 1.00 69.06 269 GLU A N 1
ATOM 2104 C CA . GLU A 1 269 ? -2.873 -13.047 -33.664 1.00 69.06 269 GLU A CA 1
ATOM 2105 C C . GLU A 1 269 ? -4.340 -12.617 -33.715 1.00 69.06 269 GLU A C 1
ATOM 2107 O O . GLU A 1 269 ? -5.088 -12.669 -32.736 1.00 69.06 269 GLU A O 1
ATOM 2112 N N . LYS A 1 270 ? -4.766 -12.231 -34.917 1.00 66.00 270 LYS A N 1
ATOM 2113 C CA . LYS A 1 270 ? -6.132 -11.826 -35.235 1.00 66.00 270 LYS A CA 1
ATOM 2114 C C . LYS A 1 270 ? -7.179 -12.805 -34.680 1.00 66.00 270 LYS A C 1
ATOM 2116 O O . LYS A 1 270 ? -7.294 -13.933 -35.149 1.00 66.00 270 LYS A O 1
ATOM 2121 N N . GLY A 1 271 ? -8.023 -12.323 -33.767 1.00 56.53 271 GLY A N 1
ATOM 2122 C CA . GLY A 1 271 ? -9.175 -13.071 -33.253 1.00 56.53 271 GLY A CA 1
ATOM 2123 C C . GLY A 1 271 ? -8.860 -14.018 -32.093 1.00 56.53 271 GLY A C 1
ATOM 2124 O O . GLY A 1 271 ? -9.791 -14.630 -31.568 1.00 56.53 271 GLY A O 1
ATOM 2125 N N . ALA A 1 272 ? -7.599 -14.107 -31.663 1.00 62.88 272 ALA A N 1
ATOM 2126 C CA . ALA A 1 272 ? -7.230 -14.780 -30.425 1.00 62.88 272 ALA A CA 1
ATOM 2127 C C . ALA A 1 272 ? -7.676 -13.959 -29.202 1.00 62.88 272 ALA A C 1
ATOM 2129 O O . ALA A 1 272 ? -7.843 -12.737 -29.274 1.00 62.88 272 ALA A O 1
ATOM 2130 N N . LEU A 1 273 ? -7.873 -14.626 -28.066 1.00 63.12 273 LEU A N 1
ATOM 2131 C CA . LEU A 1 273 ? -7.938 -13.936 -26.780 1.00 63.12 273 LEU A CA 1
ATOM 2132 C C . LEU A 1 273 ? -6.515 -13.527 -26.385 1.00 63.12 273 LEU A C 1
ATOM 2134 O O . LEU A 1 273 ? -5.569 -14.271 -26.631 1.00 63.12 273 LEU A O 1
ATOM 2138 N N . ALA A 1 274 ? -6.360 -12.330 -25.824 1.00 67.81 274 ALA A N 1
ATOM 2139 C CA . ALA A 1 274 ? -5.062 -11.879 -25.345 1.00 67.81 274 ALA A CA 1
ATOM 2140 C C . ALA A 1 274 ? -4.776 -12.517 -23.979 1.00 67.81 274 ALA A C 1
ATOM 2142 O O . ALA A 1 274 ? -5.405 -12.163 -22.985 1.00 67.81 274 ALA A O 1
ATOM 2143 N N . ASP A 1 275 ? -3.812 -13.435 -23.933 1.00 77.25 275 ASP A N 1
ATOM 2144 C CA . ASP A 1 275 ? -3.348 -14.049 -22.681 1.00 77.25 275 ASP A CA 1
ATOM 2145 C C . ASP A 1 275 ? -2.424 -13.114 -21.877 1.00 77.25 275 ASP A C 1
ATOM 2147 O O . ASP A 1 275 ? -2.158 -13.346 -20.693 1.00 77.25 275 ASP A O 1
ATOM 2151 N N . PHE A 1 276 ? -1.937 -12.042 -22.514 1.00 83.06 276 PHE A N 1
ATOM 2152 C CA . PHE A 1 276 ? -1.000 -11.084 -21.939 1.00 83.06 276 PHE A CA 1
ATOM 2153 C C . PHE A 1 276 ? -1.341 -9.645 -22.335 1.00 83.06 276 PHE A C 1
ATOM 2155 O O . PHE A 1 276 ? -1.786 -9.371 -23.449 1.00 83.06 276 PHE A O 1
ATOM 2162 N N . LEU A 1 277 ? -1.059 -8.722 -21.420 1.00 83.81 277 LEU A N 1
ATOM 2163 C CA . LEU A 1 277 ? -0.892 -7.304 -21.701 1.00 83.81 277 LEU A CA 1
ATOM 2164 C C . LEU A 1 277 ? 0.590 -7.038 -21.988 1.00 83.81 277 LEU A C 1
ATOM 2166 O O . LEU A 1 277 ? 1.455 -7.436 -21.208 1.00 83.81 277 LEU A O 1
ATOM 2170 N N . TYR A 1 278 ? 0.874 -6.356 -23.095 1.00 85.19 278 TYR A N 1
ATOM 2171 C CA . TYR A 1 278 ? 2.230 -6.026 -23.526 1.00 85.19 278 TYR A CA 1
ATOM 2172 C C . TYR A 1 278 ? 2.494 -4.537 -23.312 1.00 85.19 278 TYR A C 1
ATOM 2174 O O . TYR A 1 278 ? 1.776 -3.705 -23.864 1.00 85.19 278 TYR A O 1
ATOM 2182 N N . LEU A 1 279 ? 3.518 -4.194 -22.528 1.00 85.50 279 LEU A N 1
ATOM 2183 C CA . LEU A 1 279 ? 3.921 -2.802 -22.308 1.00 85.50 279 LEU A CA 1
ATOM 2184 C C . LEU A 1 279 ? 5.318 -2.542 -22.877 1.00 85.50 279 LEU A C 1
ATOM 2186 O O . LEU A 1 279 ? 6.249 -3.260 -22.508 1.00 85.50 279 LEU A O 1
ATOM 2190 N N . PRO A 1 280 ? 5.500 -1.528 -23.739 1.00 83.62 280 PRO A N 1
ATOM 2191 C CA . PRO A 1 280 ? 6.822 -1.189 -24.244 1.00 83.62 280 PRO A CA 1
ATOM 2192 C C . PRO A 1 280 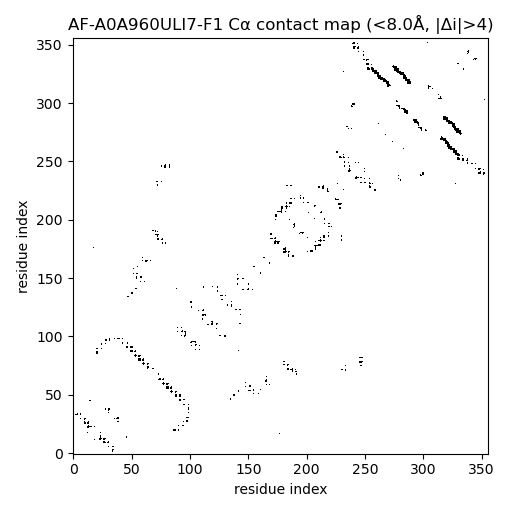? 7.665 -0.578 -23.120 1.00 83.62 280 PRO A C 1
ATOM 2194 O O . PRO A 1 280 ? 7.195 0.304 -22.402 1.00 83.62 280 PRO A O 1
ATOM 2197 N N . ILE A 1 281 ? 8.912 -1.027 -22.985 1.00 86.50 281 ILE A N 1
ATOM 2198 C CA . ILE A 1 281 ? 9.929 -0.323 -22.192 1.00 86.50 281 ILE A CA 1
ATOM 2199 C C . ILE A 1 281 ? 10.631 0.665 -23.128 1.00 86.50 281 ILE A C 1
ATOM 2201 O O . ILE A 1 281 ? 10.579 1.875 -22.935 1.00 86.50 281 ILE A O 1
ATOM 2205 N N . ASP A 1 282 ? 11.201 0.128 -24.202 1.00 84.69 282 ASP A N 1
ATOM 2206 C CA . ASP A 1 282 ? 11.811 0.834 -25.333 1.00 84.69 282 ASP A CA 1
ATOM 2207 C C . ASP A 1 282 ? 11.448 0.162 -26.675 1.00 84.69 282 ASP A C 1
ATOM 2209 O O . ASP A 1 282 ? 12.062 0.422 -27.711 1.00 84.69 282 ASP A O 1
ATOM 2213 N N . ALA A 1 283 ? 10.431 -0.710 -26.665 1.00 82.00 283 ALA A N 1
ATOM 2214 C CA . ALA A 1 283 ? 9.995 -1.443 -27.843 1.00 82.00 283 ALA A CA 1
ATOM 2215 C C . ALA A 1 283 ? 9.186 -0.609 -28.849 1.00 82.00 283 ALA A C 1
ATOM 2217 O O . ALA A 1 283 ? 8.437 0.304 -28.496 1.00 82.00 283 ALA A O 1
ATOM 2218 N N . THR A 1 284 ? 9.298 -0.997 -30.122 1.00 78.56 284 THR A N 1
ATOM 2219 C CA . THR A 1 284 ? 8.424 -0.554 -31.220 1.00 78.56 284 THR A CA 1
ATOM 2220 C C . THR A 1 284 ? 7.537 -1.712 -31.667 1.00 78.56 284 THR A C 1
ATOM 2222 O O . THR A 1 284 ? 8.035 -2.814 -31.929 1.00 78.56 284 THR A O 1
ATOM 2225 N N . PHE A 1 285 ? 6.230 -1.462 -31.767 1.00 78.69 285 PHE A N 1
ATOM 2226 C CA . PHE A 1 285 ? 5.248 -2.446 -32.205 1.00 78.69 285 PHE A CA 1
ATOM 2227 C C . PHE A 1 285 ? 4.732 -2.115 -33.612 1.00 78.69 285 PHE A C 1
ATOM 2229 O O . PHE A 1 285 ? 4.419 -0.975 -33.947 1.00 78.69 285 PHE A O 1
ATOM 2236 N N . GLU A 1 286 ? 4.612 -3.137 -34.450 1.00 74.62 286 GLU A N 1
ATOM 2237 C CA . GLU A 1 286 ? 3.963 -3.052 -35.756 1.00 74.62 286 GLU A CA 1
ATOM 2238 C C . GLU A 1 286 ? 2.617 -3.765 -35.712 1.00 74.62 286 GLU A C 1
ATOM 2240 O O . GLU A 1 286 ? 2.497 -4.872 -35.182 1.00 74.62 286 GLU A O 1
ATOM 2245 N N . VAL A 1 287 ? 1.601 -3.144 -36.304 1.00 72.19 287 VAL A N 1
ATOM 2246 C CA . VAL A 1 287 ? 0.258 -3.711 -36.415 1.00 72.19 287 VAL A CA 1
ATOM 2247 C C . VAL A 1 287 ? -0.011 -4.011 -37.889 1.00 72.19 287 VAL A C 1
ATOM 2249 O O . VAL A 1 287 ? -0.080 -3.108 -38.721 1.00 72.19 287 VAL A O 1
ATOM 2252 N N . GLU A 1 288 ? -0.170 -5.286 -38.239 1.00 66.50 288 GLU A N 1
ATOM 2253 C CA . GLU A 1 288 ? -0.468 -5.690 -39.615 1.00 66.50 288 GLU A CA 1
ATOM 2254 C C . GLU A 1 288 ? -1.865 -5.208 -40.033 1.00 66.50 288 GLU A C 1
ATOM 2256 O O . GLU A 1 288 ? -2.855 -5.460 -39.342 1.00 66.50 288 GLU A O 1
ATOM 2261 N N . GLY A 1 289 ? -1.956 -4.549 -41.193 1.00 62.34 289 GLY A N 1
ATOM 2262 C CA . GLY A 1 289 ? -3.209 -3.996 -41.726 1.00 62.34 289 GLY A CA 1
ATOM 2263 C C . GLY A 1 289 ? -3.440 -2.511 -41.422 1.00 62.34 289 GLY A C 1
ATOM 2264 O O . GLY A 1 289 ? -4.510 -1.994 -41.736 1.00 62.34 289 GLY A O 1
ATOM 2265 N N . SER A 1 290 ? -2.452 -1.827 -40.846 1.00 54.50 290 SER A N 1
ATOM 2266 C CA . SER A 1 290 ? -2.400 -0.367 -40.707 1.00 54.50 290 SER A CA 1
ATOM 2267 C C . SER A 1 290 ? -1.073 0.159 -41.252 1.00 54.50 290 SER A C 1
ATOM 2269 O O . SER A 1 290 ? -0.027 -0.373 -40.904 1.00 54.50 290 SER A O 1
ATOM 2271 N N . ASP A 1 291 ? -1.101 1.232 -42.047 1.00 49.03 291 ASP A N 1
ATOM 2272 C CA . ASP A 1 291 ? 0.107 1.913 -42.559 1.00 49.03 291 ASP A CA 1
ATOM 2273 C C . ASP A 1 291 ? 0.856 2.729 -41.474 1.00 49.03 291 ASP A C 1
ATOM 2275 O O . ASP A 1 291 ? 1.741 3.527 -41.782 1.00 49.03 291 ASP A O 1
ATOM 2279 N N . GLN A 1 292 ? 0.498 2.568 -40.196 1.00 51.88 292 GLN A N 1
ATOM 2280 C CA . GLN A 1 292 ? 1.113 3.260 -39.063 1.00 51.88 292 GLN A CA 1
ATOM 2281 C C . GLN A 1 292 ? 2.038 2.309 -38.292 1.00 51.88 292 GLN A C 1
ATOM 2283 O O . GLN A 1 292 ? 1.627 1.227 -37.877 1.00 51.88 292 GLN A O 1
ATOM 2288 N N . ALA A 1 293 ? 3.290 2.731 -38.102 1.00 48.09 293 ALA A N 1
ATOM 2289 C CA . ALA A 1 293 ? 4.202 2.145 -37.125 1.00 48.09 293 ALA A CA 1
ATOM 2290 C C . ALA A 1 293 ? 3.907 2.768 -35.753 1.00 48.09 293 ALA A C 1
ATOM 2292 O O . ALA A 1 293 ? 3.865 3.996 -35.636 1.00 48.09 293 ALA A O 1
ATOM 2293 N N . TYR A 1 294 ? 3.703 1.940 -34.729 1.00 52.44 294 TYR A N 1
ATOM 2294 C CA . TYR A 1 294 ? 3.295 2.385 -33.399 1.00 52.44 294 TYR A CA 1
ATOM 2295 C C . TYR A 1 294 ? 4.483 2.267 -32.438 1.00 52.44 294 TYR A C 1
ATOM 2297 O O . TYR A 1 294 ? 4.989 1.181 -32.156 1.00 52.44 294 TYR A O 1
ATOM 2305 N N . GLY A 1 295 ? 4.995 3.399 -31.953 1.00 41.84 295 GLY A N 1
ATOM 2306 C CA . GLY A 1 295 ? 6.205 3.395 -31.133 1.00 41.84 295 GLY A CA 1
ATOM 2307 C C . GLY A 1 295 ? 6.378 4.647 -30.286 1.00 41.84 295 GLY A C 1
ATOM 2308 O O . GLY A 1 295 ? 6.260 5.761 -30.789 1.00 41.84 295 GLY A O 1
ATOM 2309 N N . ALA A 1 296 ? 6.724 4.406 -29.017 1.00 37.38 296 ALA A N 1
ATOM 2310 C CA . ALA A 1 296 ? 7.096 5.324 -27.930 1.00 37.38 296 ALA A CA 1
ATOM 2311 C C . ALA A 1 296 ? 6.003 5.769 -26.941 1.00 37.38 296 ALA A C 1
ATOM 2313 O O . ALA A 1 296 ? 6.342 6.343 -25.907 1.00 37.38 296 ALA A O 1
ATOM 2314 N N . GLY A 1 297 ? 4.725 5.459 -27.162 1.00 41.06 297 GLY A N 1
ATOM 2315 C CA . GLY A 1 297 ? 3.682 5.788 -26.191 1.00 41.06 297 GLY A CA 1
ATOM 2316 C C . GLY A 1 297 ? 2.585 4.742 -26.143 1.00 41.06 297 GLY A C 1
ATOM 2317 O O . GLY A 1 297 ? 1.787 4.664 -27.064 1.00 41.06 297 GLY A O 1
ATOM 2318 N N . THR A 1 298 ? 2.498 4.043 -25.011 1.00 46.75 298 THR A N 1
ATOM 2319 C CA . THR A 1 298 ? 1.328 3.299 -24.513 1.00 46.75 298 THR A CA 1
ATOM 2320 C C . THR A 1 298 ? 1.097 1.897 -25.102 1.00 46.75 298 THR A C 1
ATOM 2322 O O . THR A 1 298 ? 0.888 1.717 -26.294 1.00 46.75 298 THR A O 1
ATOM 2325 N N . GLY A 1 299 ? 1.022 0.883 -24.227 1.00 45.72 299 GLY A N 1
ATOM 2326 C CA . GLY A 1 299 ? 0.435 -0.433 -24.550 1.00 45.72 299 GLY A CA 1
ATOM 2327 C C . GLY A 1 299 ? -1.098 -0.391 -24.702 1.00 45.72 299 GLY A C 1
ATOM 2328 O O . GLY A 1 299 ? -1.766 -1.424 -24.685 1.00 45.72 299 GLY A O 1
ATOM 2329 N N . TYR A 1 300 ? -1.664 0.815 -24.821 1.00 46.06 300 TYR A N 1
ATOM 2330 C CA . TYR A 1 300 ? -3.091 1.128 -24.810 1.00 46.06 300 TYR A CA 1
ATOM 2331 C C . TYR A 1 300 ? -3.828 0.632 -26.049 1.00 46.06 300 TYR A C 1
ATOM 2333 O O . TY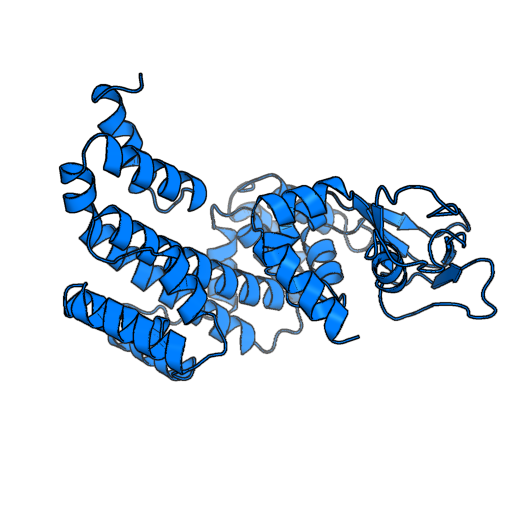R A 1 300 ? -4.952 0.145 -25.941 1.00 46.06 300 TYR A O 1
ATOM 2341 N N . GLU A 1 301 ? -3.194 0.673 -27.217 1.00 49.44 301 GLU A N 1
ATOM 2342 C CA . GLU A 1 301 ? -3.852 0.276 -28.462 1.00 49.44 301 GLU A CA 1
ATOM 2343 C C . GLU A 1 301 ? -4.168 -1.223 -28.516 1.00 49.44 301 GLU A C 1
ATOM 2345 O O . GLU A 1 301 ? -4.943 -1.636 -29.370 1.00 49.44 301 GLU A O 1
ATOM 2350 N N . VAL A 1 302 ? -3.627 -2.033 -27.591 1.00 46.41 302 VAL A N 1
ATOM 2351 C CA . VAL A 1 302 ? -4.002 -3.442 -27.374 1.00 46.41 302 VAL A CA 1
ATOM 2352 C C . VAL A 1 302 ? -5.247 -3.568 -26.478 1.00 46.41 302 VAL A C 1
ATOM 2354 O O . VAL A 1 302 ? -6.030 -4.498 -26.655 1.00 46.41 302 VAL A O 1
ATOM 2357 N N . LEU A 1 303 ? -5.490 -2.628 -25.556 1.00 42.97 303 LEU A N 1
ATOM 2358 C CA . LEU A 1 303 ? -6.635 -2.644 -24.632 1.00 42.97 303 LEU A CA 1
ATOM 2359 C C . LEU A 1 303 ? -7.883 -1.952 -25.193 1.00 42.97 303 LEU A C 1
ATOM 2361 O O . LEU A 1 303 ? -8.985 -2.457 -24.973 1.00 42.97 303 LEU A O 1
ATOM 2365 N N . GLU A 1 304 ? -7.736 -0.907 -26.014 1.00 42.16 304 GLU A N 1
ATOM 2366 C CA . GLU A 1 304 ? -8.852 -0.323 -26.782 1.00 42.16 304 GLU A CA 1
ATOM 2367 C C . GLU A 1 304 ? -9.525 -1.388 -27.692 1.00 42.16 304 GLU A C 1
ATOM 2369 O O . GLU A 1 304 ? -10.711 -1.311 -28.012 1.00 42.16 304 GLU A O 1
ATOM 2374 N N . ARG A 1 305 ? -8.792 -2.474 -28.011 1.00 42.88 305 ARG A N 1
ATOM 2375 C CA . ARG A 1 305 ? -9.240 -3.673 -28.756 1.00 42.88 305 ARG A CA 1
ATOM 2376 C C . ARG A 1 305 ? -10.086 -4.663 -27.974 1.00 42.88 305 ARG A C 1
ATOM 2378 O O . ARG A 1 305 ? -10.854 -5.407 -28.585 1.00 42.88 305 ARG A O 1
ATOM 2385 N N . LEU A 1 306 ? -9.932 -4.705 -26.656 1.00 40.62 306 LEU A N 1
ATOM 2386 C CA . LEU A 1 306 ? -10.499 -5.747 -25.797 1.00 40.62 306 LEU A CA 1
ATOM 2387 C C . LEU A 1 306 ? -11.861 -5.346 -25.202 1.00 40.62 306 LEU A C 1
ATOM 2389 O O . LEU A 1 306 ? -12.606 -6.208 -24.738 1.00 40.62 306 LEU A O 1
ATOM 2393 N N . GLY A 1 307 ? -12.221 -4.060 -25.260 1.00 34.88 307 GLY A N 1
ATOM 2394 C CA . GLY A 1 307 ? -13.366 -3.481 -24.556 1.00 34.88 307 GLY A CA 1
ATOM 2395 C C . GLY A 1 307 ? -14.607 -3.171 -25.399 1.00 34.88 307 GLY A C 1
ATOM 2396 O O . GLY A 1 307 ? -15.134 -2.071 -25.283 1.00 34.88 307 GLY A O 1
ATOM 2397 N N . ASN A 1 308 ? -15.115 -4.099 -26.222 1.00 37.19 308 ASN A N 1
ATOM 2398 C CA . ASN A 1 308 ? -16.529 -4.037 -26.626 1.00 37.19 308 ASN A CA 1
ATOM 2399 C C . ASN A 1 308 ? -17.100 -5.433 -26.958 1.00 37.19 308 ASN A C 1
ATOM 2401 O O . ASN A 1 308 ? -16.768 -5.982 -28.009 1.00 37.19 308 ASN A O 1
ATOM 2405 N N . PRO A 1 309 ? -17.934 -6.039 -26.089 1.00 42.03 309 PRO A N 1
ATOM 2406 C CA . PRO A 1 309 ? -18.564 -7.325 -26.385 1.00 42.03 309 PRO A CA 1
ATOM 2407 C C . PRO A 1 309 ? -19.665 -7.229 -27.458 1.00 42.03 309 PRO A C 1
ATOM 2409 O O . PRO A 1 309 ? -19.890 -8.219 -28.150 1.00 42.03 309 PRO A O 1
ATOM 2412 N N . ASP A 1 310 ? -20.273 -6.047 -27.650 1.00 42.66 310 ASP A N 1
ATOM 2413 C CA . ASP A 1 310 ? -21.434 -5.847 -28.539 1.00 42.66 310 ASP A CA 1
ATOM 2414 C C . ASP A 1 310 ? -21.195 -4.851 -29.693 1.00 42.66 310 ASP A C 1
ATOM 2416 O O . ASP A 1 310 ? -22.055 -4.669 -30.555 1.00 42.66 310 ASP A O 1
ATOM 2420 N N . GLY A 1 311 ? -20.030 -4.204 -29.747 1.00 40.56 311 GLY A N 1
ATOM 2421 C CA . GLY A 1 311 ? -19.648 -3.319 -30.846 1.00 40.56 311 GLY A CA 1
ATOM 2422 C C . GLY A 1 311 ? -18.706 -4.009 -31.820 1.00 40.56 311 GLY A C 1
ATOM 2423 O O . GLY A 1 311 ? -17.756 -4.669 -31.407 1.00 40.56 311 GLY A O 1
ATOM 2424 N N . GLU A 1 312 ? -18.928 -3.806 -33.118 1.00 39.78 312 GLU A N 1
ATOM 2425 C CA . GLU A 1 312 ? -17.999 -4.137 -34.203 1.00 39.78 312 GLU A CA 1
ATOM 2426 C C . GLU A 1 312 ? -16.671 -3.350 -34.082 1.00 39.78 312 GLU A C 1
ATOM 2428 O O . GLU A 1 312 ? -16.316 -2.558 -34.953 1.00 39.78 312 GLU A O 1
ATOM 2433 N N . SER A 1 313 ? -15.909 -3.521 -32.998 1.00 38.38 313 SER A N 1
ATOM 2434 C CA . SER A 1 313 ? -14.586 -2.917 -32.873 1.00 38.38 313 SER A CA 1
ATOM 2435 C C . SER A 1 313 ? -13.625 -3.695 -33.778 1.00 38.38 313 SER A C 1
ATOM 2437 O O . SER A 1 313 ? -13.490 -4.922 -33.709 1.00 38.38 313 SER A O 1
ATOM 2439 N N . GLY A 1 314 ? -12.991 -2.984 -34.716 1.00 40.72 314 GLY A N 1
ATOM 2440 C CA . GLY A 1 314 ? -12.147 -3.515 -35.799 1.00 40.72 314 GLY A CA 1
ATOM 2441 C C . GLY A 1 314 ? -10.834 -4.156 -35.346 1.00 40.72 314 GLY A C 1
ATOM 2442 O O . GLY A 1 314 ? -9.860 -4.182 -36.085 1.00 40.72 314 GLY A O 1
ATOM 2443 N N . LEU A 1 315 ? -10.792 -4.658 -34.124 1.00 41.19 315 LEU A N 1
ATOM 2444 C CA . LEU A 1 315 ? -9.589 -4.894 -33.364 1.00 41.19 315 LEU A CA 1
ATOM 2445 C C . LEU A 1 315 ? -9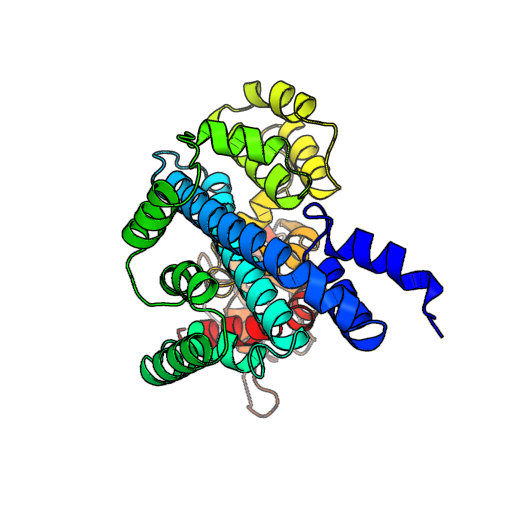.344 -6.396 -33.129 1.00 41.19 315 LEU A C 1
ATOM 2447 O O . LEU A 1 315 ? -8.200 -6.837 -33.080 1.00 41.19 315 LEU A O 1
ATOM 2451 N N . ARG A 1 316 ? -10.394 -7.217 -33.286 1.00 45.12 316 ARG A N 1
ATOM 2452 C CA . ARG A 1 316 ? -10.271 -8.637 -33.674 1.00 45.12 316 ARG A CA 1
ATOM 2453 C C . ARG A 1 316 ? -9.692 -8.842 -35.087 1.00 45.12 316 ARG A C 1
ATOM 2455 O O . ARG A 1 316 ? -9.814 -9.942 -35.621 1.00 45.12 316 ARG A O 1
ATOM 2462 N N . ARG A 1 317 ? -9.158 -7.811 -35.765 1.00 49.41 317 ARG A N 1
ATOM 2463 C CA . ARG A 1 317 ? -8.801 -7.885 -37.196 1.00 49.41 317 ARG A CA 1
ATOM 2464 C C . ARG A 1 317 ? -7.311 -7.848 -37.539 1.00 49.41 317 ARG A C 1
ATOM 2466 O O . ARG A 1 317 ? -7.028 -8.200 -38.686 1.00 49.41 317 ARG A O 1
ATOM 2473 N N . ASN A 1 318 ? -6.407 -7.544 -36.605 1.00 59.31 318 ASN A N 1
ATOM 2474 C CA . ASN A 1 318 ? -5.001 -7.274 -36.931 1.00 59.31 318 ASN A CA 1
ATOM 2475 C C . ASN A 1 318 ? -4.023 -8.060 -36.041 1.00 59.31 318 ASN A C 1
ATOM 2477 O O . ASN A 1 318 ? -4.306 -8.307 -34.870 1.00 59.31 318 ASN A O 1
ATOM 2481 N N . THR A 1 319 ? -2.875 -8.415 -36.614 1.00 68.00 319 THR A N 1
ATOM 2482 C CA . THR A 1 319 ? -1.736 -9.057 -35.940 1.00 68.00 319 THR A CA 1
ATOM 2483 C C . THR A 1 319 ? -0.820 -7.982 -35.354 1.00 68.00 319 THR A C 1
ATOM 2485 O O . THR A 1 319 ? -0.592 -6.976 -36.024 1.00 68.00 319 THR A O 1
ATOM 2488 N N . VAL A 1 320 ? -0.271 -8.172 -34.152 1.00 74.38 320 VAL A N 1
ATOM 2489 C CA . VAL A 1 320 ? 0.715 -7.245 -33.555 1.00 74.38 320 VAL A CA 1
ATOM 2490 C C . VAL A 1 320 ? 2.067 -7.935 -33.431 1.00 74.38 320 VAL A C 1
ATOM 2492 O O . VAL A 1 320 ? 2.140 -9.049 -32.915 1.00 74.38 320 VAL A O 1
ATOM 2495 N N . LYS A 1 321 ? 3.138 -7.277 -33.876 1.00 81.06 321 LYS A N 1
ATOM 2496 C CA . LYS A 1 321 ? 4.523 -7.763 -33.822 1.00 81.06 321 LYS A CA 1
ATOM 2497 C C . LYS A 1 321 ? 5.406 -6.795 -33.050 1.00 81.06 321 LYS A C 1
ATOM 2499 O O . LYS A 1 321 ? 5.301 -5.587 -33.230 1.00 81.06 321 LYS A O 1
ATOM 2504 N N . ALA A 1 322 ? 6.310 -7.320 -32.230 1.00 82.44 322 ALA A N 1
ATOM 2505 C CA . ALA A 1 322 ? 7.372 -6.521 -31.623 1.00 82.44 322 ALA A CA 1
ATOM 2506 C C . ALA A 1 322 ? 8.599 -6.530 -32.534 1.00 82.44 322 ALA A C 1
ATOM 2508 O O . ALA A 1 322 ? 9.181 -7.588 -32.772 1.00 82.44 322 ALA A O 1
ATOM 2509 N N . VAL A 1 323 ? 8.993 -5.367 -33.050 1.00 83.12 323 VAL A N 1
ATOM 2510 C CA . VAL A 1 323 ? 10.022 -5.261 -34.101 1.00 83.12 323 VAL A CA 1
ATOM 2511 C C . VAL A 1 323 ? 11.418 -5.073 -33.521 1.00 83.12 323 VAL A C 1
ATOM 2513 O O . VAL A 1 323 ? 12.367 -5.706 -33.975 1.00 83.12 323 VAL A O 1
ATOM 2516 N N . SER A 1 324 ? 11.542 -4.215 -32.513 1.00 85.94 324 SER A N 1
ATOM 2517 C CA . SER A 1 324 ? 12.813 -3.863 -31.872 1.00 85.94 324 SER A CA 1
ATOM 2518 C C . SER A 1 324 ? 12.585 -3.378 -30.443 1.00 85.94 324 SER A C 1
ATOM 2520 O O . SER A 1 324 ? 11.473 -2.950 -30.140 1.00 85.94 324 SER A O 1
ATOM 2522 N N . GLY A 1 325 ? 13.630 -3.404 -29.607 1.00 87.88 325 GLY A N 1
ATOM 2523 C CA . GLY A 1 325 ? 13.611 -2.983 -28.197 1.00 87.88 325 GLY A CA 1
ATOM 2524 C C . GLY A 1 325 ? 13.084 -4.063 -27.249 1.00 87.88 325 GLY A C 1
ATOM 2525 O O . GLY A 1 325 ? 12.952 -5.221 -27.632 1.00 87.88 325 GLY A O 1
ATOM 2526 N N . SER A 1 326 ? 12.749 -3.685 -26.022 1.00 90.31 326 SER A N 1
ATOM 2527 C CA . SER A 1 326 ? 12.277 -4.578 -24.967 1.00 90.31 326 SER A CA 1
ATOM 2528 C C . SER A 1 326 ? 10.888 -4.191 -24.452 1.00 90.31 326 SER A C 1
ATOM 2530 O O . SER A 1 326 ? 10.451 -3.033 -24.506 1.00 90.31 326 SER A O 1
ATOM 2532 N N . TYR A 1 327 ? 10.148 -5.187 -23.976 1.00 90.50 327 TYR A N 1
ATOM 2533 C CA . TYR A 1 327 ? 8.779 -5.027 -23.495 1.00 90.50 327 TYR A CA 1
ATOM 2534 C C . TYR A 1 327 ? 8.498 -5.925 -22.286 1.00 90.50 327 TYR A C 1
ATOM 2536 O O . TYR A 1 327 ? 9.188 -6.918 -22.047 1.00 90.50 327 TYR A O 1
ATOM 2544 N N . LEU A 1 328 ? 7.473 -5.571 -21.511 1.00 92.12 328 LEU A N 1
ATOM 2545 C CA . LEU A 1 328 ? 6.933 -6.401 -20.439 1.00 92.12 328 LEU A CA 1
ATOM 2546 C C . LEU A 1 328 ? 5.735 -7.205 -20.940 1.00 92.12 328 LEU A C 1
ATOM 2548 O O . LEU A 1 328 ? 4.771 -6.640 -21.449 1.00 92.12 328 LEU A O 1
ATOM 2552 N N . GLU A 1 329 ? 5.781 -8.516 -20.728 1.00 91.69 329 GLU A N 1
ATOM 2553 C CA . GLU A 1 329 ? 4.645 -9.432 -20.838 1.00 91.69 329 GLU A CA 1
ATOM 2554 C C . GLU A 1 329 ? 3.981 -9.566 -19.475 1.00 91.69 329 GLU A C 1
ATOM 2556 O O . GLU A 1 329 ? 4.583 -10.114 -18.552 1.00 91.69 329 GLU A O 1
ATOM 2561 N N . ILE A 1 330 ? 2.745 -9.098 -19.337 1.00 90.62 330 ILE A N 1
ATOM 2562 C CA . ILE A 1 330 ? 1.977 -9.157 -18.093 1.00 90.62 330 ILE A CA 1
ATOM 2563 C C . ILE A 1 330 ? 0.842 -10.168 -18.278 1.00 90.62 330 ILE A C 1
ATOM 2565 O O . ILE A 1 330 ? -0.052 -9.920 -19.084 1.00 90.62 330 ILE A O 1
ATOM 2569 N N . PRO A 1 331 ? 0.829 -11.301 -17.556 1.00 90.62 331 PRO A N 1
ATOM 2570 C CA . PRO A 1 331 ? -0.231 -12.297 -17.701 1.00 90.62 331 PRO A CA 1
ATOM 2571 C C . PRO A 1 331 ? -1.612 -11.716 -17.380 1.00 90.62 331 PRO A C 1
ATOM 2573 O O . PRO A 1 331 ? -1.787 -11.106 -16.321 1.00 90.62 331 PRO A O 1
ATOM 2576 N N . ALA A 1 332 ? -2.610 -11.967 -18.232 1.00 83.56 332 ALA A N 1
ATOM 2577 C CA . ALA A 1 332 ? -3.988 -11.510 -18.024 1.00 83.56 332 ALA A CA 1
ATOM 2578 C C . ALA A 1 332 ? -4.542 -11.968 -16.665 1.00 83.56 332 ALA A C 1
ATOM 2580 O O . ALA A 1 332 ? -5.128 -11.172 -15.937 1.00 83.56 332 ALA A O 1
ATOM 2581 N N . ALA A 1 333 ? -4.224 -13.199 -16.250 1.00 86.38 333 ALA A N 1
ATOM 2582 C CA . ALA A 1 333 ? -4.598 -13.738 -14.941 1.00 86.38 333 ALA A CA 1
ATOM 2583 C C . ALA A 1 333 ? -4.122 -12.875 -13.752 1.00 86.38 333 ALA A C 1
ATOM 2585 O O . ALA A 1 333 ? -4.796 -12.821 -12.728 1.00 86.38 333 ALA A O 1
ATOM 2586 N N . SER A 1 334 ? -2.988 -12.170 -13.872 1.00 90.75 334 SER A N 1
ATOM 2587 C CA . SER A 1 334 ? -2.498 -11.269 -12.812 1.00 90.75 334 SER A CA 1
ATOM 2588 C C . SER A 1 334 ? -3.266 -9.943 -12.756 1.00 90.75 334 SER A C 1
ATOM 2590 O O . SER A 1 334 ? -3.459 -9.379 -11.679 1.00 90.75 334 SER A O 1
ATOM 2592 N N . ILE A 1 335 ? -3.758 -9.465 -13.904 1.00 86.06 335 ILE A N 1
ATOM 2593 C CA . ILE A 1 335 ? -4.656 -8.306 -13.991 1.00 86.06 335 ILE A CA 1
ATOM 2594 C C . ILE A 1 335 ? -6.040 -8.680 -13.451 1.00 86.06 335 ILE A C 1
ATOM 2596 O O . ILE A 1 335 ? -6.634 -7.917 -12.691 1.00 86.06 335 ILE A O 1
ATOM 2600 N N . GLU A 1 336 ? -6.533 -9.873 -13.781 1.00 84.06 336 GLU A N 1
ATOM 2601 C CA . GLU A 1 336 ? -7.779 -10.409 -13.231 1.00 84.06 336 GLU A CA 1
ATOM 2602 C C . GLU A 1 336 ? -7.696 -10.576 -11.713 1.00 84.06 336 GLU A C 1
ATOM 2604 O O . GLU A 1 336 ? -8.604 -10.139 -11.011 1.00 84.06 336 GLU A O 1
ATOM 2609 N N . GLU A 1 337 ? -6.604 -11.138 -11.187 1.00 87.06 337 GLU A N 1
ATOM 2610 C CA . GLU A 1 337 ? -6.372 -11.240 -9.742 1.00 87.06 337 GLU A CA 1
ATOM 2611 C C . GLU A 1 337 ? -6.358 -9.852 -9.086 1.00 87.06 337 GLU A C 1
ATOM 2613 O O . GLU A 1 337 ? -7.004 -9.651 -8.055 1.00 87.06 337 GLU A O 1
ATOM 2618 N N . MET A 1 338 ? -5.672 -8.875 -9.693 1.00 90.38 338 MET A N 1
ATOM 2619 C CA . MET A 1 338 ? -5.671 -7.488 -9.221 1.00 90.38 338 MET A CA 1
ATOM 2620 C C . MET A 1 338 ? -7.102 -6.942 -9.125 1.00 90.38 338 MET A C 1
ATOM 2622 O O . MET A 1 338 ? -7.490 -6.469 -8.055 1.00 90.38 338 MET A O 1
ATOM 2626 N N . ILE A 1 339 ? -7.898 -7.068 -10.193 1.00 85.81 339 ILE A N 1
ATOM 2627 C CA . ILE A 1 339 ? -9.293 -6.604 -10.250 1.00 85.81 339 ILE A CA 1
ATOM 2628 C C . ILE A 1 339 ? -10.182 -7.362 -9.256 1.00 85.81 339 ILE A C 1
ATOM 2630 O O . ILE A 1 339 ? -11.030 -6.759 -8.609 1.00 85.81 339 ILE A O 1
ATOM 2634 N N . GLN A 1 340 ? -10.001 -8.670 -9.086 1.00 83.00 340 GLN A N 1
ATOM 2635 C CA . GLN A 1 340 ? -10.756 -9.447 -8.100 1.00 83.00 340 GLN A CA 1
ATOM 2636 C C . GLN A 1 340 ? -10.416 -9.024 -6.669 1.00 83.00 340 GLN A C 1
ATOM 2638 O O . GLN A 1 340 ? -11.288 -9.006 -5.801 1.00 83.00 340 GLN A O 1
ATOM 2643 N N . SER A 1 341 ? -9.149 -8.689 -6.415 1.00 81.31 341 SER A N 1
ATOM 2644 C CA . SER A 1 341 ? -8.677 -8.302 -5.088 1.00 81.31 341 SER A CA 1
ATOM 2645 C C . SER A 1 341 ? -9.033 -6.860 -4.716 1.00 81.31 341 SER A C 1
ATOM 2647 O O . SER A 1 341 ? -9.203 -6.567 -3.532 1.00 81.31 341 SER A O 1
ATOM 2649 N N . ASP A 1 342 ? -9.156 -5.985 -5.715 1.00 83.12 342 ASP A N 1
ATOM 2650 C CA . ASP A 1 342 ? -9.679 -4.629 -5.598 1.00 83.12 342 ASP A CA 1
ATOM 2651 C C . ASP A 1 342 ? -10.456 -4.259 -6.878 1.00 83.12 342 ASP A C 1
ATOM 2653 O O . ASP A 1 342 ? -9.859 -3.756 -7.842 1.00 83.12 342 ASP A O 1
ATOM 2657 N N . PRO A 1 343 ? -11.791 -4.457 -6.889 1.00 80.06 343 PRO A N 1
ATOM 2658 C CA . PRO A 1 343 ? -12.647 -4.147 -8.036 1.00 80.06 343 PRO A CA 1
ATOM 2659 C C . PRO A 1 343 ? -12.554 -2.698 -8.514 1.00 80.06 343 PRO A C 1
ATOM 2661 O O . PRO A 1 343 ? -12.877 -2.399 -9.663 1.00 80.06 343 PRO A O 1
ATOM 2664 N N . ARG A 1 344 ? -12.078 -1.778 -7.668 1.00 75.94 344 ARG A N 1
ATOM 2665 C CA . ARG A 1 344 ? -11.892 -0.369 -8.035 1.00 75.94 344 ARG A CA 1
ATOM 2666 C C . ARG A 1 344 ? -10.756 -0.178 -9.029 1.00 75.94 344 ARG A C 1
ATOM 2668 O O . ARG A 1 344 ? -10.791 0.786 -9.786 1.00 75.94 344 ARG A O 1
ATOM 2675 N N . SER A 1 345 ? -9.807 -1.111 -9.096 1.00 81.06 345 SER A N 1
ATOM 2676 C CA . SER A 1 345 ? -8.774 -1.112 -10.136 1.00 81.06 345 SER A CA 1
ATOM 2677 C C . SER A 1 345 ? -9.391 -1.145 -11.533 1.00 81.06 345 SER A C 1
ATOM 2679 O O . SER A 1 345 ? -8.893 -0.475 -12.430 1.00 81.06 345 SER A O 1
ATOM 2681 N N . ALA A 1 346 ? -10.513 -1.855 -11.713 1.00 80.50 346 ALA A N 1
ATOM 2682 C CA . ALA A 1 346 ? -11.225 -1.869 -12.988 1.00 80.50 346 ALA A CA 1
ATOM 2683 C C . ALA A 1 346 ? -11.808 -0.492 -13.332 1.00 80.50 346 ALA A C 1
ATOM 2685 O O . ALA A 1 346 ? -11.696 -0.062 -14.474 1.00 80.50 346 ALA A O 1
ATOM 2686 N N . LEU A 1 347 ? -12.376 0.225 -12.354 1.00 77.00 347 LEU A N 1
ATOM 2687 C CA . LEU A 1 347 ? -12.849 1.598 -12.561 1.00 77.00 347 LEU A CA 1
ATOM 2688 C C . LEU A 1 347 ? -11.694 2.538 -12.910 1.00 77.00 347 LEU A C 1
ATOM 2690 O O . LEU A 1 347 ? -11.830 3.317 -13.842 1.00 77.00 347 LEU A O 1
ATOM 2694 N N . GLY A 1 348 ? -10.552 2.424 -12.225 1.00 76.56 348 GLY A N 1
ATOM 2695 C CA . GLY A 1 348 ? -9.359 3.216 -12.536 1.00 76.56 348 GLY A CA 1
ATOM 2696 C C . GLY A 1 348 ? -8.864 2.989 -13.966 1.00 76.56 348 GLY A C 1
ATOM 2697 O O . GLY A 1 348 ? -8.577 3.949 -14.676 1.00 76.56 348 GLY A O 1
ATOM 2698 N N . ILE A 1 349 ? -8.853 1.731 -14.421 1.00 77.81 349 ILE A N 1
ATOM 2699 C CA . ILE A 1 349 ? -8.535 1.394 -15.814 1.00 77.81 349 ILE A CA 1
ATOM 2700 C C . ILE A 1 349 ? -9.577 2.007 -16.759 1.00 77.81 349 ILE A C 1
ATOM 2702 O O . ILE A 1 349 ? -9.198 2.675 -17.712 1.00 77.81 349 ILE A O 1
ATOM 2706 N N . LEU A 1 350 ? -10.878 1.842 -16.494 1.00 73.31 350 LEU A N 1
ATOM 2707 C CA . LEU A 1 350 ? -11.953 2.402 -17.327 1.00 73.31 350 LEU A CA 1
ATOM 2708 C C . LEU A 1 350 ? -11.910 3.936 -17.409 1.00 73.31 350 LEU A C 1
ATOM 2710 O O . LEU A 1 350 ? -12.120 4.504 -18.478 1.00 73.31 350 LEU A O 1
ATOM 2714 N N . GLU A 1 351 ? -11.615 4.618 -16.304 1.00 72.31 351 GLU A N 1
ATOM 2715 C CA . GLU A 1 351 ? -11.442 6.070 -16.275 1.00 72.31 351 GLU A CA 1
ATOM 2716 C C . GLU A 1 351 ? -10.221 6.503 -17.085 1.00 72.31 351 GLU A C 1
ATOM 2718 O O . GLU A 1 351 ? -10.313 7.466 -17.847 1.00 72.31 351 GLU A O 1
ATOM 2723 N N . ALA A 1 352 ? -9.096 5.795 -16.964 1.00 70.06 352 ALA A N 1
ATOM 2724 C CA . ALA A 1 352 ? -7.915 6.067 -17.773 1.00 70.06 352 ALA A CA 1
ATOM 2725 C C . ALA A 1 352 ? -8.199 5.858 -19.269 1.00 70.06 352 ALA A C 1
ATOM 2727 O O . ALA A 1 352 ? -7.839 6.720 -20.067 1.00 70.06 352 ALA A O 1
ATOM 2728 N N . LEU A 1 353 ? -8.924 4.788 -19.628 1.00 64.62 353 LEU A N 1
ATOM 2729 C CA . LEU A 1 353 ? -9.397 4.542 -20.995 1.00 64.62 353 LEU A CA 1
ATOM 2730 C C . LEU A 1 353 ? -10.292 5.691 -21.501 1.00 64.62 353 LEU A C 1
ATOM 2732 O O . LEU A 1 353 ? -10.205 6.057 -22.660 1.00 64.62 353 LEU A O 1
ATOM 2736 N N . SER A 1 354 ? -11.128 6.299 -20.651 1.00 63.16 354 SER A N 1
ATOM 2737 C CA . SER A 1 354 ? -12.036 7.388 -21.062 1.00 63.16 354 SER A CA 1
ATOM 2738 C C . SER A 1 354 ? -11.366 8.747 -21.318 1.00 63.16 354 SER A C 1
ATOM 2740 O O . SER A 1 354 ? -12.011 9.656 -21.840 1.00 63.16 354 SER A O 1
ATOM 2742 N N . ARG A 1 355 ? -10.112 8.925 -20.880 1.00 63.69 355 ARG A N 1
ATOM 2743 C CA . ARG A 1 355 ? -9.339 10.176 -21.031 1.00 63.69 355 ARG A CA 1
ATOM 2744 C C . ARG A 1 355 ? -8.454 10.188 -22.279 1.00 63.69 355 ARG A C 1
ATOM 2746 O O . ARG A 1 355 ? -7.823 11.212 -22.547 1.00 63.69 355 ARG A O 1
ATOM 2753 N N . LEU A 1 356 ? -8.364 9.048 -22.951 1.00 58.03 356 LEU A N 1
ATOM 2754 C CA . LEU A 1 356 ? -7.647 8.829 -24.200 1.00 58.03 356 LEU A CA 1
ATOM 2755 C C . LEU A 1 356 ? -8.616 9.058 -25.361 1.00 58.03 356 LEU A C 1
ATOM 2757 O O . LEU A 1 356 ? -8.152 9.642 -26.365 1.00 58.03 356 LEU A O 1
#

pLDDT: mean 86.48, std 15.24, range [34.88, 98.44]

Solvent-accessible surface area (backbone atoms only — not comparable to full-atom values): 19317 Å² total; per-residue (Å²): 130,94,52,80,86,49,50,68,60,34,50,55,46,46,72,33,84,89,53,58,64,71,60,26,51,52,24,46,59,51,32,40,75,73,37,45,70,61,43,53,71,45,44,65,63,50,44,53,54,38,53,54,47,25,44,52,23,47,48,50,20,49,48,38,66,74,42,92,67,86,40,66,37,39,50,50,44,18,47,39,24,50,48,48,22,52,54,37,50,50,50,42,40,41,55,36,26,68,59,71,35,44,68,69,36,67,61,40,52,51,25,52,70,42,93,46,68,63,52,26,48,57,38,52,52,50,44,56,76,43,41,58,69,71,57,37,66,66,43,46,60,76,64,53,90,66,58,68,69,58,38,44,54,51,38,55,73,76,46,94,63,77,94,65,49,58,67,53,48,36,58,53,27,40,56,35,74,48,26,64,53,20,26,26,27,44,50,25,46,30,71,75,53,42,78,78,32,51,66,57,54,56,68,47,51,85,51,61,38,70,58,24,41,47,36,52,56,31,62,73,64,45,95,84,44,72,82,32,50,63,55,37,40,52,55,46,49,67,32,78,55,42,41,85,52,49,61,76,54,45,45,52,35,25,65,65,33,43,82,44,74,37,77,57,49,72,79,40,59,55,64,60,82,73,67,51,50,58,36,61,78,68,26,32,38,40,42,54,94,51,101,56,79,48,69,88,77,66,48,50,78,65,51,76,46,71,74,52,99,88,52,93,64,82,44,57,67,38,34,33,26,30,59,37,46,32,30,36,43,27,44,38,69,31,52,51,49,33,29,71,75,38,60,61,53,50,52,50,36,52,53,38,61,72,75,110

Sequence (356 aa):
SLGLKSVPAIVAVLGNENLPYRSRSLAARTLAHLSFAQLESMVPSIVENEIQSSYLYLDRALLLRDSDSASPALRLLGQFYQDMQQVTLEFVLEILALAGRIPDYEQIAAALRSGNPRGKGDSIETLEQSVHRSVFRMLLPLVDSRPLEEKIAFYHKNYQASADSDFAILEKALRSKNDLEKALASQALYESRGEQSLDRIYRSEPFSGPISREVYLSLSQGAEHALNPVERLVVLKSDILLKDLSVLNLRSPALASRQREANGQSLYEKGALADFLYLPIDATFEVEGSDQAYGAGTGYEVLERLGNPDGESGLRRNTVKAVSGSYLEIPAASIEEMIQSDPRSALGILEALSRL